Protein AF-A0A7S0S4C5-F1 (afdb_monomer_lite)

Radius of gyration: 23.83 Å; chains: 1; bounding box: 73×68×49 Å

Secondary structure (DSSP, 8-state):
----------S-PPPPHHHHHHHHHHHHHHHTTS-SEEEEEEHHHHHHHHTTT-HHHHHHHHHHHTT-SEEEEE--SS-HHHHHHHHHHHHHHHHH--HHHHHHHHHHHHHHHHHHHHTT--GGGTHHHHHHHHHHHHHHHTT---HHHHHHHHHSHHHHHHHHHHHHHHHHHHHHHTHHHHGGG-TTSSSSPP-----

InterPro domains:
  IPR003323 OTU domain [PS50802] (69-199)
  IPR019400 Peptidase C65, otubain [PF10275] (30-189)
  IPR038765 Papain-like cysteine peptidase superfamily [SSF54001] (36-188)
  IPR042467 Peptidase C65, otubain, subdomain 2 [G3DSA:1.20.1300.20] (75-198)

pLDDT: mean 89.28, std 14.76, range [35.75, 98.5]

Organism: NCBI:txid1034604

Foldseek 3Di:
DDDDPPPDDDPDDDDDPVVVVVVVVVVVVVLLVPFQKADKAFLVVVLVVCVPPNVVVNVVSVVVVVPDGTDMDGGPPVLRVVLVVLLVVLVCCLVVLPPVVLVVVLVVLVVCQVLLVVLVHDNVLQVVLSVLSNVSSVCSNVVVDDSVNSSVQCRDDPNVVSVSVNVVSSVVSVCVVPVVVCVVVDPPPPPDDPPPPDD

Structure (mmCIF, N/CA/C/O backbone):
data_AF-A0A7S0S4C5-F1
#
_entry.id   AF-A0A7S0S4C5-F1
#
loop_
_atom_site.group_PDB
_atom_site.id
_atom_site.type_symbol
_atom_site.label_atom_id
_atom_site.label_alt_id
_atom_site.label_comp_id
_atom_site.label_asym_id
_atom_site.label_entity_id
_atom_site.label_seq_id
_atom_site.pdbx_PDB_ins_code
_atom_site.Cartn_x
_atom_site.Cartn_y
_atom_site.Cartn_z
_atom_site.occupancy
_atom_site.B_iso_or_equiv
_atom_site.auth_seq_id
_atom_site.auth_comp_id
_atom_site.auth_asym_id
_atom_site.auth_atom_id
_atom_site.pdbx_PDB_model_num
ATOM 1 N N . LYS A 1 1 ? 56.013 -42.213 11.567 1.00 40.59 1 LYS A N 1
ATOM 2 C CA . LYS A 1 1 ? 55.383 -41.151 10.751 1.00 40.59 1 LYS A CA 1
ATOM 3 C C . LYS A 1 1 ? 53.915 -41.161 11.131 1.00 40.59 1 LYS A C 1
ATOM 5 O O . LYS A 1 1 ? 53.253 -42.127 10.792 1.00 40.59 1 LYS A O 1
ATOM 10 N N . MET A 1 2 ? 53.500 -40.219 11.978 1.00 35.75 2 MET A N 1
ATOM 11 C CA . MET A 1 2 ? 52.121 -40.122 12.458 1.00 35.75 2 MET A CA 1
ATOM 12 C C . MET A 1 2 ? 51.210 -39.676 11.319 1.00 35.75 2 MET A C 1
ATOM 14 O O . MET A 1 2 ? 51.590 -38.831 10.508 1.00 35.75 2 MET A O 1
ATOM 18 N N . GLU A 1 3 ? 50.057 -40.323 11.270 1.00 40.56 3 GLU A N 1
ATOM 19 C CA . GLU A 1 3 ? 48.968 -40.147 10.326 1.00 40.56 3 GLU A CA 1
ATOM 20 C C . GLU A 1 3 ? 48.371 -38.743 10.469 1.00 40.56 3 GLU A C 1
ATOM 22 O O . GLU A 1 3 ? 47.964 -38.335 11.553 1.00 40.56 3 GLU A O 1
ATOM 27 N N . GLY A 1 4 ? 48.339 -37.992 9.368 1.00 40.28 4 GLY A N 1
ATOM 28 C CA . GLY A 1 4 ? 47.522 -36.791 9.249 1.00 40.28 4 GLY A CA 1
ATOM 29 C C . GLY A 1 4 ? 46.153 -37.199 8.728 1.00 40.28 4 GLY A C 1
ATOM 30 O O . GLY A 1 4 ? 45.943 -37.235 7.518 1.00 40.28 4 GLY A O 1
ATOM 31 N N . SER A 1 5 ? 45.247 -37.550 9.637 1.00 40.34 5 SER A N 1
ATOM 32 C CA . SER A 1 5 ? 43.824 -37.705 9.351 1.00 40.34 5 SER A CA 1
ATOM 33 C C . SER A 1 5 ? 43.283 -36.376 8.828 1.00 40.34 5 SER A C 1
ATOM 35 O O . SER A 1 5 ? 43.126 -35.413 9.574 1.00 40.34 5 SER A O 1
ATOM 37 N N . THR A 1 6 ? 43.045 -36.307 7.520 1.00 44.62 6 THR A N 1
ATOM 38 C CA . THR A 1 6 ? 42.248 -35.239 6.918 1.00 44.62 6 THR A CA 1
ATOM 39 C C . THR A 1 6 ? 40.806 -35.495 7.341 1.00 44.62 6 THR A C 1
ATOM 41 O O . THR A 1 6 ? 40.138 -36.352 6.765 1.00 44.62 6 THR A O 1
ATOM 44 N N . GLU A 1 7 ? 40.358 -34.837 8.411 1.00 42.81 7 GLU A N 1
ATOM 45 C CA . GLU A 1 7 ? 38.946 -34.819 8.788 1.00 42.81 7 GLU A CA 1
ATOM 46 C C . GLU A 1 7 ? 38.150 -34.253 7.611 1.00 42.81 7 GLU A C 1
ATOM 48 O O . GLU A 1 7 ? 38.287 -33.089 7.231 1.00 42.81 7 GLU A O 1
ATOM 53 N N . ALA A 1 8 ? 37.349 -35.114 6.989 1.00 50.41 8 ALA A N 1
ATOM 54 C CA . ALA A 1 8 ? 36.332 -34.693 6.050 1.00 50.41 8 ALA A CA 1
ATOM 55 C C . ALA A 1 8 ? 35.314 -33.840 6.820 1.00 50.41 8 ALA A C 1
ATOM 57 O O . ALA A 1 8 ? 34.682 -34.328 7.756 1.00 50.41 8 ALA A O 1
ATOM 58 N N . GLN A 1 9 ? 35.166 -32.570 6.434 1.00 48.06 9 GLN A N 1
ATOM 59 C CA . GLN A 1 9 ? 34.067 -31.725 6.902 1.00 48.06 9 GLN A CA 1
ATOM 60 C C . GLN A 1 9 ? 32.741 -32.457 6.633 1.00 48.06 9 GLN A C 1
ATOM 62 O O . GLN A 1 9 ? 32.525 -32.884 5.492 1.00 48.06 9 GLN A O 1
ATOM 67 N N . PRO A 1 10 ? 31.861 -32.640 7.636 1.00 50.44 10 PRO A N 1
ATOM 68 C CA . PRO A 1 10 ? 30.587 -33.301 7.412 1.00 50.44 10 PRO A CA 1
ATOM 69 C C . PRO A 1 10 ? 29.750 -32.441 6.461 1.00 50.44 10 PRO A C 1
ATOM 71 O O . PRO A 1 10 ? 29.355 -31.319 6.774 1.00 50.44 10 PRO A O 1
ATOM 74 N N . ALA A 1 11 ? 29.523 -32.963 5.259 1.00 62.38 11 ALA A N 1
ATOM 75 C CA . ALA A 1 11 ? 28.617 -32.368 4.296 1.00 62.38 11 ALA A CA 1
ATOM 76 C C . ALA A 1 11 ? 27.174 -32.475 4.823 1.00 62.38 11 ALA A C 1
ATOM 78 O O . ALA A 1 11 ? 26.711 -33.573 5.130 1.00 62.38 11 ALA A O 1
ATOM 79 N N . ASN A 1 12 ? 26.474 -31.335 4.841 1.00 63.47 12 ASN A N 1
ATOM 80 C CA . ASN A 1 12 ? 25.032 -31.154 5.070 1.00 63.47 12 ASN A CA 1
ATOM 81 C C . ASN A 1 12 ? 24.505 -31.225 6.514 1.00 63.47 12 ASN A C 1
ATOM 83 O O . ASN A 1 12 ? 23.537 -31.935 6.786 1.00 63.47 12 ASN A O 1
ATOM 87 N N . GLU A 1 13 ? 25.031 -30.397 7.415 1.00 80.12 13 GLU A N 1
ATOM 88 C CA . GLU A 1 13 ? 24.268 -29.984 8.602 1.00 80.12 13 GLU A CA 1
ATOM 89 C C . GLU A 1 13 ? 23.461 -28.713 8.273 1.00 80.12 13 GLU A C 1
ATOM 91 O O . GLU A 1 13 ? 23.969 -27.794 7.625 1.00 80.12 13 GLU A O 1
ATOM 96 N N . ARG A 1 14 ? 22.170 -28.677 8.637 1.00 87.94 14 ARG A N 1
ATOM 97 C CA . ARG A 1 14 ? 21.312 -27.503 8.401 1.00 87.94 14 ARG A CA 1
ATOM 98 C C . ARG A 1 14 ? 21.904 -26.302 9.163 1.00 87.94 14 ARG A C 1
ATOM 100 O O . ARG A 1 14 ? 22.166 -26.454 10.354 1.00 87.94 14 ARG A O 1
ATOM 107 N N . PRO A 1 15 ? 22.065 -25.122 8.531 1.00 91.00 15 PRO A N 1
ATOM 108 C CA . PRO A 1 15 ? 22.535 -23.917 9.217 1.00 91.00 15 PRO A CA 1
ATOM 109 C C . PRO A 1 15 ? 21.686 -23.584 10.449 1.00 91.00 15 PRO A C 1
ATOM 111 O O . PRO A 1 15 ? 20.482 -23.865 10.462 1.00 91.00 15 PRO A O 1
ATOM 114 N N . SER A 1 16 ? 22.289 -22.969 11.469 1.00 94.00 16 SER A N 1
ATOM 115 C CA . SER A 1 16 ? 21.546 -22.580 12.671 1.00 94.00 16 SER A CA 1
ATOM 116 C C . SER A 1 16 ? 20.499 -21.504 12.355 1.00 94.00 16 SER A C 1
ATOM 118 O O . SER A 1 16 ? 20.637 -20.752 11.388 1.00 94.00 16 SER A O 1
ATOM 120 N N . ASP A 1 17 ? 19.462 -21.374 13.189 1.00 93.81 17 ASP A N 1
ATOM 121 C CA . ASP A 1 17 ? 18.457 -20.311 13.021 1.00 93.81 17 ASP A CA 1
ATOM 122 C C . ASP A 1 17 ? 19.092 -18.910 13.051 1.00 93.81 17 ASP A C 1
ATOM 124 O O . ASP A 1 17 ? 18.637 -18.009 12.346 1.00 93.81 17 ASP A O 1
ATOM 128 N N . TYR A 1 18 ? 20.179 -18.731 13.812 1.00 93.25 18 TYR A N 1
ATOM 129 C CA . TYR A 1 18 ? 20.948 -17.489 13.810 1.00 93.25 18 TYR A CA 1
ATOM 130 C C . TYR A 1 18 ? 21.577 -17.221 12.437 1.00 93.25 18 TYR A C 1
ATOM 132 O O . TYR A 1 18 ? 21.399 -16.130 11.897 1.00 93.25 18 TYR A O 1
ATOM 140 N N . ASP A 1 19 ? 22.240 -18.218 11.843 1.00 93.75 19 ASP A N 1
ATOM 141 C CA . ASP A 1 19 ? 22.869 -18.090 10.522 1.00 93.75 19 ASP A CA 1
ATOM 142 C C . ASP A 1 19 ? 21.825 -17.806 9.432 1.00 93.75 19 ASP A C 1
ATOM 144 O O . ASP A 1 19 ? 22.033 -16.956 8.566 1.00 93.75 19 ASP A O 1
ATOM 148 N N . ILE A 1 20 ? 20.659 -18.461 9.512 1.00 93.50 20 ILE A N 1
ATOM 149 C CA . ILE A 1 20 ? 19.533 -18.246 8.591 1.00 93.50 20 ILE A CA 1
ATOM 150 C C . ILE A 1 20 ? 19.006 -16.809 8.700 1.00 93.50 20 ILE A C 1
ATOM 152 O O . ILE A 1 20 ? 18.764 -16.159 7.679 1.00 93.50 20 ILE A O 1
ATOM 156 N N . VAL A 1 21 ? 18.833 -16.289 9.920 1.00 92.06 21 VAL A N 1
ATOM 157 C CA . VAL A 1 21 ? 18.371 -14.910 10.142 1.00 92.06 21 VAL A CA 1
ATOM 158 C C . VAL A 1 21 ? 19.403 -13.895 9.652 1.00 92.06 21 VAL A C 1
ATOM 160 O O . VAL A 1 21 ? 19.016 -12.926 8.997 1.00 92.06 21 VAL A O 1
ATOM 163 N N . GLN A 1 22 ? 20.695 -14.111 9.917 1.00 92.81 22 GLN A N 1
ATOM 164 C CA . GLN A 1 22 ? 21.761 -13.225 9.434 1.00 92.81 22 GLN A CA 1
ATOM 165 C C . GLN A 1 22 ? 21.780 -13.167 7.907 1.00 92.81 22 GLN A C 1
ATOM 167 O O . GLN A 1 22 ? 21.675 -12.084 7.333 1.00 92.81 22 GLN A O 1
ATOM 172 N N . TYR A 1 23 ? 21.781 -14.323 7.244 1.00 90.69 23 TYR A N 1
ATOM 173 C CA . TYR A 1 23 ? 21.742 -14.387 5.785 1.00 90.69 23 TYR A CA 1
ATOM 174 C C . TYR A 1 23 ? 20.475 -13.737 5.200 1.00 90.69 23 TYR A C 1
ATOM 176 O O . TYR A 1 23 ? 20.529 -12.988 4.222 1.00 90.69 23 TYR A O 1
ATOM 184 N N . GLY A 1 24 ? 19.317 -13.950 5.835 1.00 87.12 24 GLY A N 1
ATOM 185 C CA . GLY A 1 24 ? 18.072 -13.284 5.453 1.00 87.12 24 GLY A CA 1
ATOM 186 C C . GLY A 1 24 ? 18.153 -11.758 5.564 1.00 87.12 24 GLY A C 1
ATOM 187 O O . GLY A 1 24 ? 17.638 -11.045 4.698 1.00 87.12 24 GLY A O 1
ATOM 188 N N . ASN A 1 25 ? 18.824 -11.243 6.595 1.00 87.62 25 ASN A N 1
ATOM 189 C CA . ASN A 1 25 ? 19.056 -9.811 6.762 1.00 87.62 25 ASN A CA 1
ATOM 190 C C . ASN A 1 25 ? 20.020 -9.259 5.705 1.00 87.62 25 ASN A C 1
ATOM 192 O O . ASN A 1 25 ? 19.769 -8.172 5.190 1.00 87.62 25 ASN A O 1
ATOM 196 N N . GLU A 1 26 ? 21.058 -10.003 5.320 1.00 89.06 26 GLU A N 1
ATOM 197 C CA . GLU A 1 26 ? 21.984 -9.612 4.247 1.00 89.06 26 GLU A CA 1
ATOM 198 C C . GLU A 1 26 ? 21.274 -9.476 2.892 1.00 89.06 26 GLU A C 1
ATOM 200 O O . GLU A 1 26 ? 21.452 -8.472 2.200 1.00 89.06 26 GLU A O 1
ATOM 205 N N . ILE A 1 27 ? 20.406 -10.430 2.530 1.00 85.00 27 ILE A N 1
ATOM 206 C CA . ILE A 1 27 ? 19.594 -10.347 1.301 1.00 85.00 27 ILE A CA 1
ATOM 207 C C . ILE A 1 27 ? 18.674 -9.123 1.344 1.00 85.00 27 ILE A C 1
ATOM 209 O O . ILE A 1 27 ? 18.577 -8.371 0.373 1.00 85.00 27 ILE A O 1
ATOM 213 N N . ARG A 1 28 ? 17.999 -8.892 2.477 1.00 81.31 28 ARG A N 1
ATOM 214 C CA . ARG A 1 28 ? 17.114 -7.728 2.646 1.00 81.31 28 ARG A CA 1
ATOM 215 C C . ARG A 1 28 ? 17.892 -6.416 2.594 1.00 81.31 28 ARG A C 1
ATOM 217 O O . ARG A 1 28 ? 17.402 -5.456 2.006 1.00 81.31 28 ARG A O 1
ATOM 224 N N . ALA A 1 29 ? 19.116 -6.384 3.118 1.00 81.00 29 ALA A N 1
ATOM 225 C CA . ALA A 1 29 ? 19.973 -5.206 3.078 1.00 81.00 29 ALA A CA 1
ATOM 226 C C . ALA A 1 29 ? 20.300 -4.765 1.644 1.00 81.00 29 ALA A C 1
ATOM 228 O O . ALA A 1 29 ? 20.380 -3.565 1.385 1.00 81.00 29 ALA A O 1
ATOM 229 N N . GLN A 1 30 ? 20.384 -5.696 0.686 1.00 77.38 30 GLN A N 1
ATOM 230 C CA . GLN A 1 30 ? 20.541 -5.358 -0.737 1.00 77.38 30 GLN A CA 1
ATOM 231 C C . GLN A 1 30 ? 19.341 -4.562 -1.284 1.00 77.38 30 GLN A C 1
ATOM 233 O O . GLN A 1 30 ? 19.503 -3.743 -2.187 1.00 77.38 30 GLN A O 1
ATOM 238 N N . GLN A 1 31 ? 18.145 -4.758 -0.714 1.00 76.06 31 GLN A N 1
ATOM 239 C CA . GLN A 1 31 ? 16.913 -4.051 -1.084 1.00 76.06 31 GLN A CA 1
ATOM 240 C C . GLN A 1 31 ? 16.731 -2.718 -0.338 1.00 76.06 31 GLN A C 1
ATOM 242 O O . GLN A 1 31 ? 15.892 -1.912 -0.743 1.00 76.06 31 GLN A O 1
ATOM 247 N N . ASN A 1 32 ? 17.512 -2.440 0.715 1.00 79.50 32 ASN A N 1
ATOM 248 C CA . ASN A 1 32 ? 17.372 -1.213 1.515 1.00 79.50 32 ASN A CA 1
ATOM 249 C C . ASN A 1 32 ? 17.643 0.064 0.705 1.00 79.50 32 ASN A C 1
ATOM 251 O O . ASN A 1 32 ? 17.095 1.116 1.026 1.00 79.50 32 ASN A O 1
ATOM 255 N N . ASN A 1 33 ? 18.430 -0.040 -0.369 1.00 82.31 33 ASN A N 1
ATOM 256 C CA . ASN A 1 33 ? 18.721 1.075 -1.272 1.00 82.31 33 ASN A CA 1
ATOM 257 C C . ASN A 1 33 ? 17.535 1.447 -2.180 1.00 82.31 33 ASN A C 1
ATOM 259 O O . ASN A 1 33 ? 17.547 2.506 -2.802 1.00 82.31 33 ASN A O 1
ATOM 263 N N . ILE A 1 34 ? 16.512 0.592 -2.273 1.00 88.75 34 ILE A N 1
ATOM 264 C CA . ILE A 1 34 ? 15.305 0.844 -3.065 1.00 88.75 34 ILE A CA 1
ATOM 265 C C . ILE A 1 34 ? 14.267 1.466 -2.135 1.00 88.75 34 ILE A C 1
ATOM 267 O O . ILE A 1 34 ? 13.977 0.864 -1.106 1.00 88.75 34 ILE A O 1
ATOM 271 N N . PRO A 1 35 ? 13.669 2.628 -2.432 1.00 93.88 35 PRO A N 1
ATOM 272 C CA . PRO A 1 35 ? 12.639 3.202 -1.570 1.00 93.88 35 PRO A CA 1
ATOM 273 C C . PRO A 1 35 ? 11.423 2.272 -1.456 1.00 93.88 35 PRO A C 1
ATOM 275 O O . PRO A 1 35 ? 11.108 1.519 -2.377 1.00 93.88 35 PRO A O 1
ATOM 278 N N . TYR A 1 36 ? 10.710 2.343 -0.332 1.00 95.38 36 TYR A N 1
ATOM 279 C CA . TYR A 1 36 ? 9.486 1.566 -0.122 1.00 95.38 36 TYR A CA 1
ATOM 280 C C . TYR A 1 36 ? 8.435 1.803 -1.213 1.00 95.38 36 TYR A C 1
ATOM 282 O O . TYR A 1 36 ? 7.884 0.840 -1.754 1.00 95.38 36 TYR A O 1
ATOM 290 N N . VAL A 1 37 ? 8.227 3.072 -1.572 1.00 96.75 37 VAL A N 1
ATOM 291 C CA . VAL A 1 37 ? 7.442 3.517 -2.727 1.00 96.75 37 VAL A CA 1
ATOM 292 C C . VAL A 1 37 ? 8.323 4.398 -3.613 1.00 96.75 37 VAL A C 1
ATOM 294 O O . VAL A 1 37 ? 8.905 5.388 -3.160 1.00 96.75 37 VAL A O 1
ATOM 297 N N . GLY A 1 38 ? 8.446 4.020 -4.882 1.00 94.81 38 GLY A N 1
ATOM 298 C CA . GLY A 1 38 ? 9.218 4.724 -5.899 1.00 94.81 38 GLY A CA 1
ATOM 299 C C . GLY A 1 38 ? 8.563 6.024 -6.361 1.00 94.81 38 GLY A C 1
ATOM 300 O O . GLY A 1 38 ? 7.398 6.312 -6.070 1.00 94.81 38 GLY A O 1
ATOM 301 N N . ALA A 1 39 ? 9.334 6.830 -7.086 1.00 94.19 39 ALA A N 1
ATOM 302 C CA . ALA A 1 39 ? 8.790 7.978 -7.799 1.00 94.19 39 ALA A CA 1
ATOM 303 C C . ALA A 1 39 ? 7.849 7.515 -8.925 1.00 94.19 39 ALA A C 1
ATOM 305 O O . ALA A 1 39 ? 7.848 6.343 -9.313 1.00 94.19 39 ALA A O 1
ATOM 306 N N . MET A 1 40 ? 7.031 8.435 -9.434 1.00 94.94 40 MET A N 1
ATOM 307 C CA . MET A 1 40 ? 6.247 8.181 -10.637 1.00 94.94 40 MET A CA 1
ATOM 308 C C . MET A 1 40 ? 7.195 8.128 -11.837 1.00 94.94 40 MET A C 1
ATOM 310 O O . MET A 1 40 ? 7.943 9.071 -12.090 1.00 94.94 40 MET A O 1
ATOM 314 N N . GLU A 1 41 ? 7.164 7.016 -12.560 1.00 95.31 41 GLU A N 1
ATOM 315 C CA . GLU A 1 41 ? 7.992 6.751 -13.731 1.00 95.31 41 GLU A CA 1
ATOM 316 C C . GLU A 1 41 ? 7.101 6.518 -14.953 1.00 95.31 41 GLU A C 1
ATOM 318 O O . GLU A 1 41 ? 5.981 6.020 -14.834 1.00 95.31 41 GLU A O 1
ATOM 323 N N . THR A 1 42 ? 7.602 6.833 -16.144 1.00 95.81 42 THR A N 1
ATOM 324 C CA . THR A 1 42 ? 6.939 6.445 -17.395 1.00 95.81 42 THR A CA 1
ATOM 325 C C . THR A 1 42 ? 7.232 4.979 -17.718 1.00 95.81 42 THR A C 1
ATOM 327 O O . THR A 1 42 ? 8.237 4.423 -17.276 1.00 95.81 42 THR A O 1
ATOM 330 N N . LEU A 1 43 ? 6.397 4.343 -18.545 1.00 94.50 43 LEU A N 1
ATOM 331 C CA . LEU A 1 43 ? 6.612 2.947 -18.962 1.00 94.50 43 LEU A CA 1
ATOM 332 C C . LEU A 1 43 ? 7.891 2.745 -19.793 1.00 94.50 43 LEU A C 1
ATOM 334 O O . LEU A 1 43 ? 8.388 1.625 -19.896 1.00 94.50 43 LEU A O 1
ATOM 338 N N . GLU A 1 44 ? 8.481 3.827 -20.297 1.00 93.81 44 GLU A N 1
ATOM 339 C CA . GLU A 1 44 ? 9.794 3.819 -20.939 1.00 93.81 44 GLU A CA 1
ATOM 340 C C . GLU A 1 44 ? 10.907 3.340 -19.990 1.00 93.81 44 GLU A C 1
ATOM 342 O O . GLU A 1 44 ? 11.840 2.668 -20.426 1.00 93.81 44 GLU A O 1
ATOM 347 N N . SER A 1 45 ? 10.818 3.633 -18.682 1.00 93.06 45 SER A N 1
ATOM 348 C CA . SER A 1 45 ? 11.794 3.110 -17.712 1.00 93.06 45 SER A CA 1
ATOM 349 C C . SER A 1 45 ? 11.730 1.585 -17.639 1.00 93.06 45 SER A C 1
ATOM 351 O O . SER A 1 45 ? 12.765 0.924 -17.611 1.00 93.06 45 SER A O 1
ATOM 353 N N . LEU A 1 46 ? 10.515 1.028 -17.673 1.00 93.12 46 LEU A N 1
ATOM 354 C CA . LEU A 1 46 ? 10.276 -0.409 -17.674 1.00 93.12 46 LEU A CA 1
ATOM 355 C C . LEU A 1 46 ? 10.718 -1.040 -18.995 1.00 93.12 46 LEU A C 1
ATOM 357 O O . LEU A 1 46 ? 11.326 -2.103 -18.981 1.00 93.12 46 LEU A O 1
ATOM 361 N N . ARG A 1 47 ? 10.460 -0.386 -20.133 1.00 93.12 47 ARG A N 1
ATOM 362 C CA . ARG A 1 47 ? 10.894 -0.853 -21.457 1.00 93.12 47 ARG A CA 1
ATOM 363 C C . ARG A 1 47 ? 12.398 -1.105 -21.507 1.00 93.12 47 ARG A C 1
ATOM 365 O O . ARG A 1 47 ? 12.803 -2.199 -21.904 1.00 93.12 47 ARG A O 1
ATOM 372 N N . LYS A 1 48 ? 13.195 -0.140 -21.039 1.00 94.25 48 LYS A N 1
ATOM 373 C CA . LYS A 1 48 ? 14.667 -0.192 -21.041 1.00 94.25 48 LYS A CA 1
ATOM 37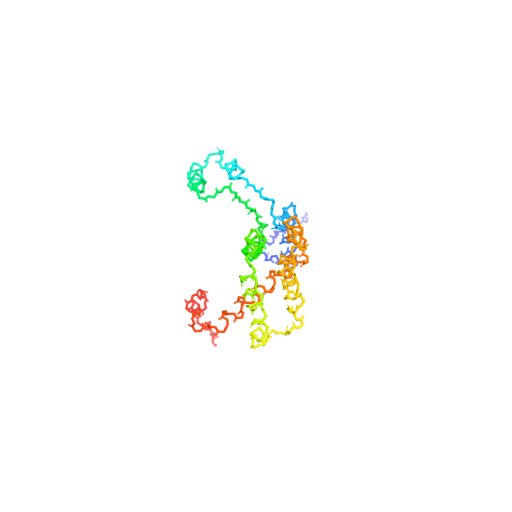4 C C . LYS A 1 48 ? 15.249 -1.415 -20.337 1.00 94.25 48 LYS A C 1
ATOM 376 O O . LYS A 1 48 ? 16.316 -1.885 -20.716 1.00 94.25 48 LYS A O 1
ATOM 381 N N . GLU A 1 49 ? 14.543 -1.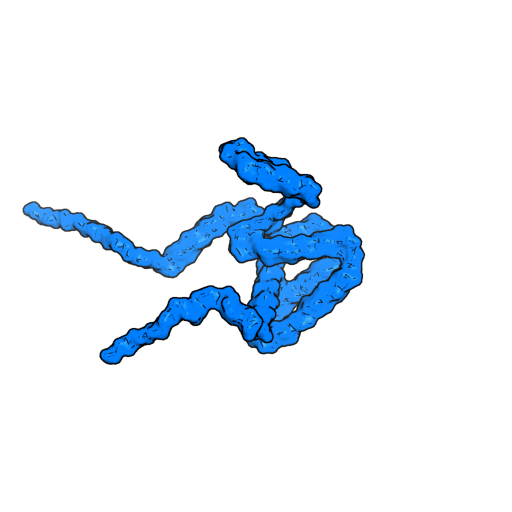981 -19.361 1.00 92.00 49 GLU A N 1
ATOM 382 C CA . GLU A 1 49 ? 14.980 -3.198 -18.662 1.00 92.00 49 GLU A CA 1
ATOM 383 C C . GLU A 1 49 ? 14.919 -4.458 -19.533 1.00 92.00 49 GLU A C 1
ATOM 385 O O . GLU A 1 49 ? 15.636 -5.423 -19.274 1.00 92.00 49 GLU A O 1
ATOM 390 N N . TYR A 1 50 ? 14.081 -4.456 -20.573 1.00 93.25 50 TYR A N 1
ATOM 391 C CA . TYR A 1 50 ? 13.809 -5.619 -21.423 1.00 93.25 50 TYR A CA 1
ATOM 392 C C . TYR A 1 50 ? 14.309 -5.454 -22.866 1.00 93.25 50 TYR A C 1
ATOM 394 O O . TYR A 1 50 ? 14.162 -6.378 -23.671 1.00 93.25 50 TYR A O 1
ATOM 402 N N . GLU A 1 51 ? 14.934 -4.318 -23.195 1.00 89.69 51 GLU A N 1
ATOM 403 C CA . GLU A 1 51 ? 15.501 -4.033 -24.523 1.00 89.69 51 GLU A CA 1
ATOM 404 C C . GLU A 1 51 ? 16.603 -5.025 -24.923 1.00 89.69 51 GLU A C 1
ATOM 406 O O . GLU A 1 51 ? 16.743 -5.356 -26.099 1.00 89.69 51 GLU A O 1
ATOM 411 N N . ALA A 1 52 ? 17.342 -5.571 -23.953 1.00 86.50 52 ALA A N 1
ATOM 412 C CA . ALA A 1 52 ? 18.453 -6.498 -24.175 1.00 86.50 52 ALA A CA 1
ATOM 413 C C . ALA A 1 52 ? 18.021 -7.958 -24.452 1.00 86.50 52 ALA A C 1
ATOM 415 O O . ALA A 1 52 ? 18.699 -8.898 -24.037 1.00 86.50 52 ALA A O 1
ATOM 416 N N . GLY A 1 53 ? 16.910 -8.164 -25.170 1.00 79.88 53 GLY A N 1
ATOM 417 C CA . GLY A 1 53 ? 16.566 -9.469 -25.751 1.00 79.88 53 GLY A CA 1
ATOM 418 C C . GLY A 1 53 ? 15.344 -10.173 -25.164 1.00 79.88 53 GLY A C 1
ATOM 419 O O . GLY A 1 53 ? 15.288 -11.402 -25.187 1.00 79.88 53 GLY A O 1
ATOM 420 N N . ASN A 1 54 ? 14.351 -9.435 -24.655 1.00 89.44 54 ASN A N 1
ATOM 421 C CA . ASN A 1 54 ? 13.104 -10.035 -24.183 1.00 89.44 54 ASN A CA 1
ATOM 422 C C . ASN A 1 54 ? 11.861 -9.505 -24.921 1.00 89.44 54 ASN A C 1
ATOM 424 O O . ASN A 1 54 ? 10.998 -8.828 -24.355 1.00 89.44 54 ASN A O 1
ATOM 428 N N . ASP A 1 55 ? 11.738 -9.878 -26.198 1.00 92.00 55 ASP A N 1
ATOM 429 C CA . ASP A 1 55 ? 10.661 -9.432 -27.097 1.00 92.00 55 ASP A CA 1
ATOM 430 C C . ASP A 1 55 ? 9.251 -9.720 -26.564 1.00 92.00 55 ASP A C 1
ATOM 432 O O . ASP A 1 55 ? 8.296 -8.999 -26.864 1.00 92.00 55 ASP A O 1
ATOM 436 N N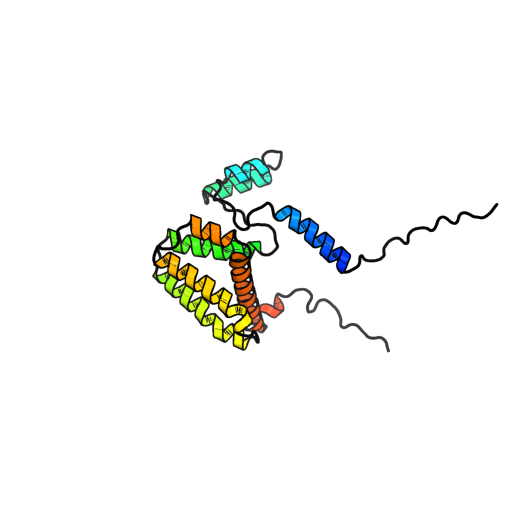 . VAL A 1 56 ? 9.088 -10.791 -25.780 1.00 94.81 56 VAL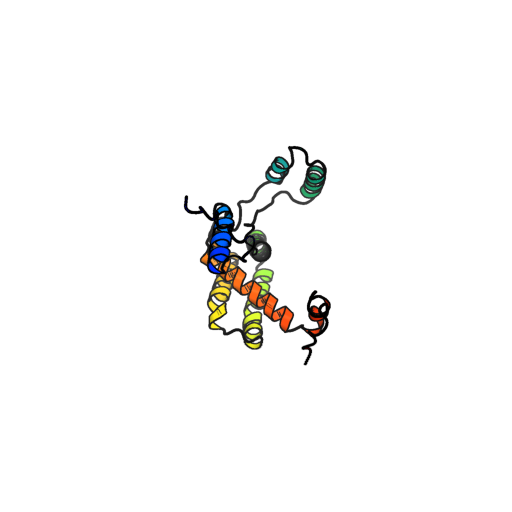 A N 1
ATOM 437 C CA . VAL A 1 56 ? 7.798 -11.137 -25.167 1.00 94.81 56 VAL A CA 1
ATOM 438 C C . VAL A 1 56 ? 7.376 -10.059 -24.171 1.00 94.81 56 VAL A C 1
ATOM 440 O O . VAL A 1 56 ? 6.207 -9.668 -24.164 1.00 94.81 56 VAL A O 1
ATOM 443 N N . PHE A 1 57 ? 8.303 -9.567 -23.349 1.00 94.00 57 PHE A N 1
ATOM 444 C CA . PHE A 1 57 ? 8.021 -8.511 -22.381 1.00 94.00 57 PHE A CA 1
ATOM 445 C C . PHE A 1 57 ? 7.832 -7.163 -23.071 1.00 94.00 57 PHE A C 1
ATOM 447 O O . PHE A 1 57 ? 6.867 -6.477 -22.755 1.00 94.00 57 PHE A O 1
ATOM 454 N N . LEU A 1 58 ? 8.630 -6.840 -24.093 1.00 94.69 58 LEU A N 1
ATOM 455 C CA . LEU A 1 58 ? 8.439 -5.617 -24.884 1.00 94.69 58 LEU A CA 1
ATOM 456 C C . LEU A 1 58 ? 7.039 -5.548 -25.516 1.00 94.69 58 LEU A C 1
ATOM 458 O O . LEU A 1 58 ? 6.371 -4.520 -25.436 1.00 94.69 58 LEU A O 1
ATOM 462 N N . ARG A 1 59 ? 6.528 -6.662 -26.062 1.00 95.19 59 ARG A N 1
ATOM 463 C CA . ARG A 1 59 ? 5.143 -6.725 -26.569 1.00 95.19 59 ARG A CA 1
ATOM 464 C C . ARG A 1 59 ? 4.092 -6.535 -25.475 1.00 95.19 59 ARG A C 1
ATOM 466 O O . ARG A 1 59 ? 3.046 -5.953 -25.748 1.00 95.19 59 ARG A O 1
ATOM 473 N N . LYS A 1 60 ? 4.330 -7.040 -24.260 1.00 95.69 60 LYS A N 1
ATOM 474 C CA . LYS A 1 60 ? 3.424 -6.826 -23.119 1.00 95.69 60 LYS A CA 1
ATOM 475 C C . LYS A 1 60 ? 3.449 -5.370 -22.650 1.00 95.69 60 LYS A C 1
ATOM 477 O O . LYS A 1 60 ? 2.389 -4.839 -22.351 1.00 95.69 60 LYS A O 1
ATOM 482 N N . ILE A 1 61 ? 4.619 -4.733 -22.638 1.00 94.94 61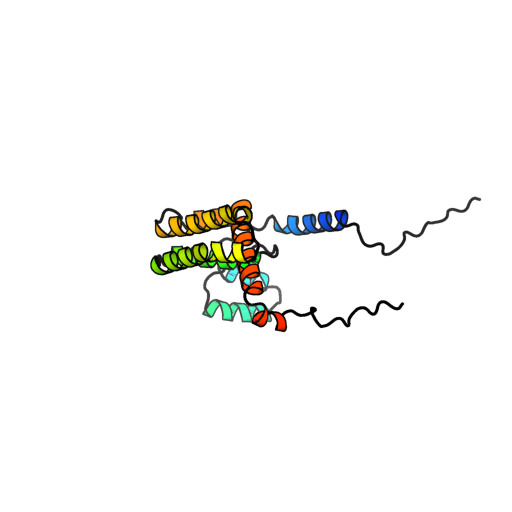 ILE A N 1
ATOM 483 C CA . ILE A 1 61 ? 4.781 -3.319 -22.275 1.00 94.94 61 ILE A CA 1
ATOM 484 C C . ILE A 1 61 ? 4.061 -2.426 -23.288 1.00 94.94 61 ILE A C 1
ATOM 486 O O . ILE A 1 61 ? 3.294 -1.569 -22.870 1.00 94.94 61 ILE A O 1
ATOM 490 N N . ASN A 1 62 ? 4.181 -2.701 -24.595 1.00 94.25 62 ASN A N 1
ATOM 491 C CA . ASN A 1 62 ? 3.420 -1.978 -25.626 1.00 94.25 62 ASN A CA 1
ATOM 492 C C . ASN A 1 62 ? 1.908 -2.008 -25.356 1.00 94.25 62 ASN A C 1
ATOM 494 O O . ASN A 1 62 ? 1.247 -0.983 -25.435 1.00 94.25 62 ASN A O 1
ATOM 498 N N . LYS A 1 63 ? 1.363 -3.178 -24.998 1.00 95.81 63 LYS A N 1
ATOM 499 C CA . LYS A 1 63 ? -0.060 -3.298 -24.644 1.00 95.81 63 LYS A CA 1
ATOM 500 C C . LYS A 1 63 ? -0.416 -2.550 -23.360 1.00 95.81 63 LYS A C 1
ATOM 502 O O . LYS A 1 63 ? -1.547 -2.111 -23.203 1.00 95.81 63 LYS A O 1
ATOM 507 N N . LEU A 1 64 ? 0.517 -2.447 -22.417 1.00 95.94 64 LEU A N 1
ATOM 508 C CA . LEU A 1 64 ? 0.297 -1.732 -21.163 1.00 95.94 64 LEU A CA 1
ATOM 509 C C . LEU A 1 64 ? 0.224 -0.214 -21.396 1.00 95.94 64 LEU A C 1
ATOM 511 O O . LEU A 1 64 ? -0.617 0.451 -20.797 1.00 95.94 64 LEU A O 1
ATOM 515 N N . GLU A 1 65 ? 1.039 0.312 -22.312 1.00 94.75 65 GLU A N 1
ATOM 516 C CA . GLU A 1 65 ? 1.052 1.730 -22.710 1.00 94.75 65 GLU A CA 1
ATOM 517 C C . GLU A 1 65 ? -0.253 2.196 -23.370 1.00 94.75 65 GLU A C 1
ATOM 519 O O . GLU A 1 65 ? -0.568 3.382 -23.331 1.00 94.75 65 GLU A O 1
ATOM 524 N N . GLU A 1 66 ? -1.055 1.279 -23.921 1.00 95.56 66 GLU A N 1
ATOM 525 C CA . GLU A 1 66 ? -2.390 1.596 -24.452 1.00 95.56 66 GLU A CA 1
ATOM 526 C C . GLU A 1 66 ? -3.372 2.041 -23.350 1.00 95.56 66 GLU A C 1
ATOM 528 O O . GLU A 1 66 ? -4.367 2.709 -23.637 1.00 95.56 66 GLU A O 1
ATOM 533 N N . HIS A 1 67 ? -3.104 1.683 -22.088 1.00 95.75 67 HIS A N 1
ATOM 534 C CA . HIS A 1 67 ? -4.011 1.907 -20.958 1.00 95.75 67 HIS A CA 1
ATOM 535 C C . HIS A 1 67 ? -3.399 2.717 -19.811 1.00 95.75 67 HIS A C 1
ATOM 537 O O . HIS A 1 67 ? -4.139 3.343 -19.050 1.00 95.75 67 HIS A O 1
ATOM 543 N N . TYR A 1 68 ? -2.074 2.709 -19.666 1.00 95.56 68 TYR A N 1
ATOM 544 C CA . TYR A 1 68 ? -1.377 3.318 -18.538 1.00 95.56 68 TYR A CA 1
ATOM 545 C C . TYR A 1 68 ? -0.231 4.205 -19.018 1.00 95.56 68 TYR A C 1
ATOM 547 O O . TYR A 1 68 ? 0.614 3.778 -19.798 1.00 95.56 68 TYR A O 1
ATOM 555 N N . CYS A 1 69 ? -0.173 5.432 -18.497 1.00 92.69 69 CYS A N 1
ATOM 556 C CA . CYS A 1 69 ? 0.883 6.390 -18.836 1.00 92.69 69 CYS A CA 1
ATOM 557 C C . CYS A 1 69 ? 2.104 6.278 -17.914 1.00 92.69 69 CYS A C 1
ATOM 559 O O . CYS A 1 69 ? 3.226 6.564 -18.327 1.00 92.69 69 CYS A O 1
ATOM 561 N N . ASN A 1 70 ? 1.875 5.887 -16.658 1.00 95.25 70 ASN A N 1
ATOM 562 C CA . ASN A 1 70 ? 2.880 5.897 -15.605 1.00 95.25 70 ASN A CA 1
ATOM 563 C C . ASN A 1 70 ? 2.793 4.635 -14.743 1.00 95.25 70 ASN A C 1
ATOM 565 O O . ASN A 1 70 ? 1.755 3.975 -14.681 1.00 95.25 70 ASN A O 1
ATOM 569 N N . LEU A 1 71 ? 3.879 4.351 -14.033 1.00 95.50 71 LEU A N 1
ATOM 570 C CA . LEU A 1 71 ? 3.980 3.316 -13.015 1.00 95.50 71 LEU A CA 1
ATOM 571 C C . LEU A 1 71 ? 4.699 3.860 -11.777 1.00 95.50 71 LEU A C 1
ATOM 573 O O . LEU A 1 71 ? 5.468 4.817 -11.847 1.00 95.50 71 LEU A O 1
ATOM 577 N N . ARG A 1 72 ? 4.473 3.212 -10.637 1.00 95.38 72 ARG A N 1
ATOM 578 C CA . ARG A 1 72 ? 5.268 3.391 -9.420 1.00 95.38 72 ARG A CA 1
ATOM 579 C C . ARG A 1 72 ? 5.748 2.033 -8.953 1.00 95.38 72 ARG A C 1
ATOM 581 O O . ARG A 1 72 ? 4.976 1.077 -8.905 1.00 95.38 72 ARG A O 1
ATOM 588 N N . ARG A 1 73 ? 7.024 1.953 -8.595 1.00 94.50 73 ARG A N 1
ATOM 589 C CA . ARG A 1 73 ? 7.617 0.730 -8.048 1.00 94.50 73 ARG A CA 1
ATOM 590 C C . ARG A 1 73 ? 7.374 0.653 -6.549 1.00 94.50 73 ARG A C 1
ATOM 592 O O . ARG A 1 73 ? 7.359 1.670 -5.864 1.00 94.50 73 ARG A O 1
ATOM 599 N N . THR A 1 74 ? 7.262 -0.559 -6.029 1.00 94.94 74 THR A N 1
ATOM 600 C CA . THR A 1 74 ? 7.295 -0.824 -4.587 1.00 94.94 74 THR A CA 1
ATOM 601 C C . THR A 1 74 ? 8.428 -1.781 -4.276 1.00 94.94 74 THR A C 1
ATOM 603 O O . THR A 1 74 ? 8.655 -2.717 -5.046 1.00 94.94 74 THR A O 1
ATOM 606 N N . ARG A 1 75 ? 9.116 -1.580 -3.148 1.00 93.81 75 ARG A N 1
ATOM 607 C CA . ARG A 1 75 ? 10.197 -2.470 -2.698 1.00 93.81 75 ARG A CA 1
ATOM 608 C C . ARG A 1 75 ? 9.716 -3.928 -2.626 1.00 93.81 75 ARG A C 1
ATOM 610 O O . ARG A 1 75 ? 8.640 -4.206 -2.102 1.00 93.81 75 ARG A O 1
ATOM 617 N N . GLY A 1 76 ? 10.530 -4.858 -3.125 1.00 91.00 76 GLY A N 1
ATOM 618 C CA . GLY A 1 76 ? 10.266 -6.301 -3.095 1.00 91.00 76 GLY A CA 1
ATOM 619 C C . GLY A 1 76 ? 10.591 -6.948 -1.745 1.00 91.00 76 GLY A C 1
ATOM 620 O O . GLY A 1 76 ? 11.441 -7.826 -1.678 1.00 91.00 76 GLY A O 1
ATOM 621 N N . ASP A 1 77 ? 9.941 -6.513 -0.666 1.00 90.12 77 ASP A N 1
ATOM 622 C CA . ASP A 1 77 ? 10.204 -6.935 0.724 1.00 90.12 77 ASP A CA 1
ATOM 623 C C . ASP A 1 77 ? 9.169 -7.935 1.289 1.00 90.12 77 ASP A C 1
ATOM 625 O O . ASP A 1 77 ? 9.139 -8.208 2.488 1.00 90.12 77 ASP A O 1
ATOM 629 N N . GLY A 1 78 ? 8.275 -8.455 0.441 1.00 90.88 78 GLY A N 1
ATOM 630 C CA . GLY A 1 78 ? 7.137 -9.290 0.853 1.00 90.88 78 GLY A CA 1
ATOM 631 C C . GLY A 1 78 ? 5.929 -8.504 1.390 1.00 90.88 78 GLY A C 1
ATOM 632 O O . GLY A 1 78 ? 4.898 -9.100 1.708 1.00 90.88 78 GLY A O 1
ATOM 633 N N . ASN A 1 79 ? 6.015 -7.172 1.460 1.00 95.56 79 ASN A N 1
ATOM 634 C CA . ASN A 1 79 ? 4.911 -6.271 1.807 1.00 95.56 79 ASN A CA 1
ATOM 635 C C . ASN A 1 79 ? 4.377 -5.487 0.598 1.00 95.56 79 ASN A C 1
ATOM 637 O O . ASN A 1 79 ? 3.402 -4.746 0.735 1.00 95.56 79 ASN A O 1
ATOM 641 N N . CYS A 1 80 ? 4.992 -5.663 -0.577 1.00 95.12 80 CYS A N 1
ATOM 642 C CA . CYS A 1 80 ? 4.731 -4.895 -1.795 1.00 95.12 80 CYS A CA 1
ATOM 643 C C . CYS A 1 80 ? 3.243 -4.770 -2.152 1.00 95.12 80 CYS A C 1
ATOM 645 O O . CYS A 1 80 ? 2.805 -3.669 -2.458 1.00 95.12 80 CYS A O 1
ATOM 647 N N . PHE A 1 81 ? 2.450 -5.845 -2.044 1.00 97.94 81 PHE A N 1
ATOM 648 C CA . PHE A 1 81 ? 1.010 -5.797 -2.328 1.00 97.94 81 PHE A CA 1
ATOM 649 C C . PHE A 1 81 ? 0.267 -4.810 -1.419 1.00 97.94 81 PHE A C 1
ATOM 651 O O . PHE A 1 81 ? -0.402 -3.905 -1.908 1.00 97.94 81 PHE A O 1
ATOM 658 N N . TYR A 1 82 ? 0.414 -4.959 -0.100 1.00 98.31 82 TYR A N 1
ATOM 659 C CA . TYR A 1 82 ? -0.250 -4.103 0.886 1.00 98.31 82 TYR A CA 1
ATOM 660 C C . TYR A 1 82 ? 0.177 -2.648 0.728 1.00 98.31 82 TYR A C 1
ATOM 662 O O . TYR A 1 82 ? -0.658 -1.748 0.763 1.00 98.31 82 TYR A O 1
ATOM 670 N N . ARG A 1 83 ? 1.478 -2.438 0.504 1.00 97.69 83 ARG A N 1
ATOM 671 C CA . ARG A 1 83 ? 2.068 -1.113 0.344 1.00 97.69 83 ARG A CA 1
ATOM 672 C C . ARG A 1 83 ? 1.594 -0.426 -0.937 1.00 97.69 83 ARG A C 1
ATOM 674 O O . ARG A 1 83 ? 1.185 0.729 -0.882 1.00 97.69 83 ARG A O 1
ATOM 681 N N . ALA A 1 84 ? 1.593 -1.145 -2.062 1.00 98.00 84 ALA A N 1
ATOM 682 C CA . ALA A 1 84 ? 1.084 -0.651 -3.339 1.00 98.00 84 ALA A CA 1
ATOM 683 C C . ALA A 1 84 ? -0.407 -0.319 -3.249 1.00 98.00 84 ALA A C 1
ATOM 685 O O . ALA A 1 84 ? -0.817 0.754 -3.681 1.00 98.00 84 ALA A O 1
ATOM 686 N N . PHE A 1 85 ? -1.201 -1.216 -2.655 1.00 98.44 85 PHE A N 1
ATOM 687 C CA . PHE A 1 85 ? -2.642 -1.043 -2.505 1.00 98.44 85 PHE A CA 1
ATOM 688 C C . PHE A 1 85 ? -2.980 0.244 -1.754 1.00 98.44 85 PHE A C 1
ATOM 690 O O . PHE A 1 85 ? -3.711 1.084 -2.275 1.00 98.44 85 PHE A O 1
ATOM 697 N N . ILE A 1 86 ? -2.439 0.416 -0.546 1.00 98.19 86 ILE A N 1
ATOM 698 C CA . ILE A 1 86 ? -2.833 1.549 0.289 1.00 98.19 86 ILE A CA 1
ATOM 699 C C . ILE A 1 86 ? -2.280 2.869 -0.236 1.00 98.19 86 ILE A C 1
ATOM 701 O O . ILE A 1 86 ? -3.002 3.862 -0.233 1.00 98.19 86 ILE A O 1
ATOM 705 N N . PHE A 1 87 ? -1.050 2.880 -0.760 1.00 98.12 87 PHE A N 1
ATOM 706 C CA . PHE A 1 87 ? -0.491 4.084 -1.363 1.00 98.12 87 PHE A CA 1
ATOM 707 C C . PHE A 1 87 ? -1.327 4.526 -2.567 1.00 98.12 87 PHE A C 1
ATOM 709 O O . PHE A 1 87 ? -1.736 5.681 -2.626 1.00 98.12 87 PHE A O 1
ATOM 716 N N . ALA A 1 88 ? -1.642 3.608 -3.489 1.00 97.81 88 ALA A N 1
ATOM 717 C CA . ALA A 1 88 ? -2.456 3.921 -4.662 1.00 97.81 88 ALA A CA 1
ATOM 718 C C . ALA A 1 88 ? -3.868 4.387 -4.276 1.00 97.81 88 ALA A C 1
ATOM 720 O O . ALA A 1 88 ? -4.417 5.288 -4.907 1.00 97.81 88 ALA A O 1
ATOM 721 N N . TYR A 1 89 ? -4.451 3.808 -3.222 1.00 98.19 89 TYR A N 1
ATOM 722 C CA . TYR A 1 89 ? -5.764 4.215 -2.730 1.00 98.19 89 TYR A CA 1
ATOM 723 C C . TYR A 1 89 ? -5.740 5.636 -2.140 1.00 98.19 89 TYR A C 1
ATOM 725 O O . TYR A 1 89 ? -6.588 6.457 -2.477 1.00 98.19 89 TYR A O 1
ATOM 733 N N . LEU A 1 90 ? -4.742 5.964 -1.312 1.00 98.06 90 LEU A N 1
ATOM 734 C CA . LEU A 1 90 ? -4.576 7.310 -0.750 1.00 98.06 90 LEU A CA 1
ATOM 735 C C . LEU A 1 90 ? -4.217 8.348 -1.827 1.00 98.06 90 LEU A C 1
ATOM 737 O O . LEU A 1 90 ? -4.761 9.450 -1.818 1.00 98.06 90 LEU A O 1
ATOM 741 N N . GLU A 1 91 ? -3.359 7.995 -2.789 1.00 97.25 91 GLU A N 1
ATOM 742 C CA . GLU A 1 91 ? -3.056 8.833 -3.957 1.00 97.25 91 GLU A CA 1
ATOM 743 C C . GLU A 1 91 ? -4.326 9.103 -4.777 1.00 97.25 91 GLU A C 1
ATOM 745 O O . GLU A 1 91 ? -4.567 10.236 -5.188 1.00 97.25 91 GLU A O 1
ATOM 750 N N . HIS A 1 92 ? -5.193 8.102 -4.956 1.00 96.62 92 HIS A N 1
ATOM 751 C CA . HIS A 1 92 ? -6.476 8.283 -5.632 1.00 96.62 92 HIS A CA 1
ATOM 752 C C . HIS A 1 92 ? -7.408 9.244 -4.883 1.00 96.62 92 HIS A C 1
ATOM 754 O O . HIS A 1 92 ? -7.994 10.123 -5.518 1.00 96.62 92 HIS A O 1
ATOM 760 N N . LEU A 1 93 ? -7.528 9.130 -3.554 1.00 97.25 93 LEU A N 1
ATOM 761 C CA . LEU A 1 93 ? -8.306 10.081 -2.744 1.00 97.25 93 LEU A CA 1
ATOM 762 C C . LEU A 1 93 ? -7.773 11.510 -2.894 1.00 97.25 93 LEU A C 1
ATOM 764 O O . LEU A 1 93 ? -8.549 12.451 -3.052 1.00 97.25 93 LEU A O 1
ATOM 768 N N . LEU A 1 94 ? -6.448 11.660 -2.895 1.00 96.19 94 LEU A N 1
ATOM 769 C CA . LEU A 1 94 ? -5.784 12.947 -3.050 1.00 96.19 94 LEU A CA 1
ATOM 770 C C . LEU A 1 94 ? -6.036 13.574 -4.425 1.00 96.19 94 LEU A C 1
ATOM 772 O O . LEU A 1 94 ? -6.358 14.756 -4.512 1.00 96.19 94 LEU A O 1
ATOM 776 N N . VAL A 1 95 ? -5.890 12.793 -5.497 1.00 94.69 95 VAL A N 1
ATOM 777 C CA . VAL A 1 95 ? -6.022 13.285 -6.877 1.00 94.69 95 VAL A CA 1
ATOM 778 C C . VAL A 1 95 ? -7.482 13.539 -7.253 1.00 94.69 95 VAL A C 1
ATOM 780 O O . VAL A 1 95 ? -7.777 14.521 -7.931 1.00 94.69 95 VAL A O 1
ATOM 783 N N . SER A 1 96 ? -8.399 12.665 -6.834 1.00 95.25 96 SER A N 1
ATOM 784 C CA . SER A 1 96 ? -9.830 12.817 -7.127 1.00 95.25 96 SER A CA 1
ATOM 785 C C . SER A 1 96 ? -10.494 13.905 -6.283 1.00 95.25 96 SER A C 1
ATOM 787 O O . SER A 1 96 ? -11.467 14.512 -6.729 1.00 95.25 96 SER A O 1
ATOM 789 N N . GLY A 1 97 ? -9.995 14.142 -5.065 1.00 93.56 97 GLY A N 1
ATOM 790 C CA . GLY A 1 97 ? -10.655 15.003 -4.089 1.00 93.56 97 GLY A CA 1
ATOM 791 C C . GLY A 1 97 ? -12.021 14.470 -3.639 1.00 93.56 97 GLY A C 1
ATOM 792 O O . GLY A 1 97 ? -12.850 15.251 -3.162 1.00 93.56 97 GLY A O 1
ATOM 793 N N . ASP A 1 98 ? -12.288 13.168 -3.806 1.00 95.62 98 ASP A N 1
ATOM 794 C CA . ASP A 1 98 ? -13.572 12.558 -3.463 1.00 95.62 98 ASP A CA 1
ATOM 795 C C . ASP A 1 98 ? -13.735 12.423 -1.942 1.00 95.62 98 ASP A C 1
ATOM 797 O O . ASP A 1 98 ? -13.352 11.436 -1.308 1.00 95.62 98 ASP A O 1
ATOM 801 N N . LYS A 1 99 ? -14.344 13.451 -1.346 1.00 95.12 99 LYS A N 1
ATOM 802 C CA . LYS A 1 99 ? -14.649 13.485 0.089 1.00 95.12 99 LYS A CA 1
ATOM 803 C C . LYS A 1 99 ? -15.635 12.395 0.506 1.00 95.12 99 LYS A C 1
ATOM 805 O O . LYS A 1 99 ? -15.524 11.880 1.613 1.00 95.12 99 LYS A O 1
ATOM 810 N N . GLY A 1 100 ? -16.580 12.027 -0.361 1.00 97.31 100 GLY A N 1
ATOM 811 C CA . GLY A 1 100 ? -17.560 10.987 -0.050 1.00 97.31 100 GLY A CA 1
ATOM 812 C C . GLY A 1 100 ? -16.901 9.616 0.077 1.00 97.31 100 GLY A C 1
ATOM 813 O O . GLY A 1 100 ? -17.199 8.868 1.014 1.00 97.31 100 GLY A O 1
ATOM 814 N N . GLU A 1 101 ? -15.967 9.314 -0.824 1.00 98.00 101 GLU A N 1
ATOM 815 C CA . GLU A 1 101 ? -15.162 8.096 -0.761 1.00 98.00 101 GLU A CA 1
ATOM 816 C C . GLU A 1 101 ? -14.195 8.109 0.427 1.00 98.00 101 GLU A C 1
ATOM 818 O O . GLU A 1 101 ? -14.084 7.101 1.126 1.00 98.00 101 GLU A O 1
ATOM 823 N N . ALA A 1 102 ? -13.567 9.248 0.733 1.00 97.88 102 ALA A N 1
ATOM 824 C CA . ALA A 1 102 ? -12.719 9.382 1.917 1.00 97.88 102 ALA A CA 1
ATOM 825 C C . ALA A 1 102 ? -13.501 9.141 3.225 1.00 97.88 102 ALA A C 1
ATOM 827 O O . ALA A 1 102 ? -13.073 8.343 4.062 1.00 97.88 102 ALA A O 1
ATOM 828 N N . ASP A 1 103 ? -14.693 9.731 3.370 1.00 98.06 103 ASP A N 1
ATOM 829 C CA . ASP A 1 103 ? -15.583 9.513 4.520 1.00 98.06 103 ASP A CA 1
ATOM 830 C C . ASP A 1 103 ? -16.068 8.059 4.605 1.00 98.06 103 ASP A C 1
ATOM 832 O O . ASP A 1 103 ? -16.242 7.487 5.687 1.00 98.06 103 ASP A O 1
ATOM 836 N N . ARG A 1 104 ? -16.343 7.426 3.458 1.00 98.44 104 ARG A N 1
ATOM 837 C CA . ARG A 1 104 ? -16.684 5.999 3.405 1.00 98.44 104 ARG A CA 1
ATOM 838 C C . ARG A 1 104 ? -15.501 5.150 3.866 1.00 98.44 104 ARG A C 1
ATOM 840 O O . ARG A 1 104 ? -15.697 4.253 4.685 1.00 98.44 104 ARG A O 1
ATOM 847 N N . PHE A 1 105 ? -14.298 5.430 3.377 1.00 98.44 105 PHE A N 1
ATOM 848 C CA . PHE A 1 105 ? -13.087 4.692 3.719 1.00 98.44 105 PHE A CA 1
ATOM 849 C C . PHE A 1 105 ? -12.728 4.828 5.202 1.00 98.44 105 PHE A C 1
ATOM 851 O O . PHE A 1 105 ? -12.503 3.816 5.867 1.00 98.44 105 PHE A O 1
ATOM 858 N N . ALA A 1 106 ? -12.793 6.041 5.758 1.00 98.38 106 ALA A N 1
ATOM 859 C CA . ALA A 1 106 ? -12.595 6.283 7.186 1.00 98.38 106 ALA A CA 1
ATOM 860 C C . ALA A 1 106 ? -13.581 5.473 8.048 1.00 98.38 106 ALA A C 1
ATOM 862 O O . ALA A 1 106 ? -13.172 4.797 8.994 1.00 98.38 106 ALA A O 1
ATOM 863 N N . ARG A 1 107 ? -14.870 5.444 7.673 1.00 98.50 107 ARG A N 1
ATOM 864 C CA . ARG A 1 107 ? -15.880 4.607 8.348 1.00 98.50 107 ARG A CA 1
ATOM 865 C C . ARG A 1 107 ? -15.581 3.113 8.240 1.00 98.50 107 ARG A C 1
ATOM 867 O O . ARG A 1 107 ? -15.822 2.380 9.197 1.00 98.50 107 ARG A O 1
ATOM 874 N N . VAL A 1 108 ? -15.057 2.647 7.103 1.00 98.31 108 VAL A N 1
ATOM 875 C CA . VAL A 1 108 ? -14.632 1.247 6.940 1.00 98.31 108 VAL A CA 1
ATOM 876 C C . VAL A 1 108 ? -13.493 0.918 7.901 1.00 98.31 108 VAL A C 1
ATOM 878 O O . VAL A 1 108 ? -13.592 -0.086 8.604 1.00 98.31 108 VAL A O 1
ATOM 881 N N . ILE A 1 109 ? -12.455 1.758 7.971 1.00 97.94 109 ILE A N 1
ATOM 882 C CA . ILE A 1 109 ? -11.316 1.571 8.883 1.00 97.94 109 ILE A CA 1
ATOM 883 C C . ILE A 1 109 ? -11.794 1.532 10.341 1.00 97.94 109 ILE A C 1
ATOM 885 O O . ILE A 1 109 ? -11.501 0.581 11.061 1.00 97.94 109 ILE A O 1
ATOM 889 N N . GLN A 1 110 ? -12.606 2.505 10.760 1.00 97.81 110 GLN A N 1
ATOM 890 C CA . GLN A 1 110 ? -13.167 2.548 12.116 1.00 97.81 110 GLN A CA 1
ATOM 891 C C . GLN A 1 110 ? -14.029 1.315 12.423 1.00 97.81 110 GLN A C 1
ATOM 893 O O . GLN A 1 110 ? -13.946 0.743 13.509 1.00 97.81 110 GLN A O 1
ATOM 898 N N . GLY A 1 111 ? -14.819 0.853 11.450 1.00 97.88 111 GLY A N 1
ATOM 899 C CA . GLY A 1 111 ? -15.646 -0.347 11.574 1.00 97.88 111 GLY A CA 1
ATOM 900 C C . GLY A 1 111 ? -14.856 -1.654 11.707 1.00 97.88 111 GLY A C 1
ATOM 901 O O . GLY A 1 111 ? -15.439 -2.677 12.071 1.00 97.88 111 GLY A O 1
ATOM 902 N N . TRP A 1 112 ? -13.547 -1.649 11.433 1.00 98.00 112 TRP A N 1
ATOM 903 C CA . TRP A 1 112 ? -12.672 -2.800 11.663 1.00 98.00 112 TRP A CA 1
ATOM 904 C C . TRP A 1 112 ? -12.207 -2.932 13.108 1.00 98.00 112 TRP A C 1
ATOM 906 O O . TRP A 1 112 ? -11.946 -4.055 13.530 1.00 98.00 112 TRP A O 1
ATOM 916 N N . LYS A 1 113 ? -12.182 -1.849 13.891 1.00 97.56 113 LYS A N 1
ATOM 917 C CA . LYS A 1 113 ? -11.763 -1.875 15.300 1.00 97.56 113 LYS A CA 1
ATOM 918 C C . LYS A 1 113 ? -12.447 -2.984 16.122 1.00 97.56 113 LYS A C 1
ATOM 920 O O . LYS A 1 113 ? -11.732 -3.854 16.619 1.00 97.56 113 LYS A O 1
ATOM 925 N N . PRO A 1 114 ? -13.794 -3.064 16.207 1.00 97.31 114 PRO A N 1
ATOM 926 C CA . PRO A 1 114 ? -14.448 -4.148 16.945 1.00 97.31 114 PRO A CA 1
ATOM 927 C C . PRO A 1 114 ? -14.190 -5.531 16.329 1.00 97.31 114 PRO A C 1
ATOM 929 O O . PRO A 1 114 ? -14.012 -6.500 17.056 1.00 97.31 114 PRO A O 1
ATOM 932 N N . LYS A 1 115 ? -14.087 -5.639 14.997 1.00 97.50 115 LYS A N 1
ATOM 933 C CA . LYS A 1 115 ? -13.850 -6.922 14.310 1.00 97.50 115 LYS A CA 1
ATOM 934 C C . LYS A 1 115 ? -12.464 -7.499 14.600 1.00 97.50 115 LYS A C 1
ATOM 936 O O . LYS A 1 115 ? -12.320 -8.720 14.670 1.00 97.50 115 LYS A O 1
ATOM 941 N N . LEU A 1 116 ? -11.453 -6.640 14.737 1.00 97.88 116 LEU A N 1
ATOM 942 C CA . LEU A 1 116 ? -10.092 -7.030 15.107 1.00 97.88 116 LEU A CA 1
ATOM 943 C C . LEU A 1 116 ? -10.055 -7.540 16.554 1.00 97.88 116 LEU A C 1
ATOM 945 O O . LEU A 1 116 ? -9.504 -8.614 16.799 1.00 97.88 116 LEU A O 1
ATOM 949 N N . VAL A 1 117 ? -10.729 -6.837 17.472 1.00 97.38 117 VAL A N 1
ATOM 950 C CA . VAL A 1 117 ? -10.873 -7.251 18.879 1.00 97.38 117 VAL A CA 1
ATOM 951 C C . VAL A 1 117 ? -11.613 -8.583 19.003 1.00 97.38 117 VAL A C 1
ATOM 953 O O . VAL A 1 117 ? -11.124 -9.498 19.660 1.00 97.38 117 VAL A O 1
ATOM 956 N N . GLU A 1 118 ? -12.740 -8.743 18.305 1.00 96.19 118 GLU A N 1
ATOM 957 C CA . GLU A 1 118 ? -13.487 -10.010 18.231 1.00 96.19 118 GLU A CA 1
ATOM 958 C C . GLU A 1 118 ? -12.638 -11.163 17.674 1.00 96.19 118 GLU A C 1
ATOM 960 O O . GLU A 1 118 ? -12.844 -12.318 18.033 1.00 96.19 118 GLU A O 1
ATOM 965 N N . SER A 1 119 ? -11.650 -10.856 16.828 1.00 94.56 119 SER A N 1
ATOM 966 C CA . SER A 1 119 ? -10.701 -11.833 16.280 1.00 94.56 119 SER A CA 1
ATOM 967 C C . SER A 1 119 ? -9.515 -12.110 17.221 1.00 94.56 119 SER A C 1
ATOM 969 O O . SER A 1 119 ? -8.519 -12.703 16.799 1.00 94.56 119 SER A O 1
ATOM 971 N N . GLY A 1 120 ? -9.580 -11.666 18.479 1.00 95.38 120 GLY A N 1
ATOM 972 C CA . GLY A 1 120 ? -8.564 -11.901 19.507 1.00 95.38 120 GLY A CA 1
ATOM 973 C C . GLY A 1 120 ? -7.333 -10.995 19.421 1.00 95.38 120 GLY A C 1
ATOM 974 O O . GLY A 1 120 ? -6.325 -11.288 20.061 1.00 95.38 120 GLY A O 1
ATOM 975 N N . ILE A 1 121 ? -7.379 -9.917 18.632 1.00 96.06 121 ILE A N 1
ATOM 976 C CA . ILE A 1 121 ? -6.283 -8.945 18.532 1.00 96.06 121 ILE A CA 1
ATOM 977 C C . ILE A 1 121 ? -6.524 -7.830 19.552 1.00 96.06 121 ILE A C 1
ATOM 979 O O . ILE A 1 121 ? -7.571 -7.191 19.539 1.00 96.06 121 ILE A O 1
ATOM 983 N N . GLN A 1 122 ? -5.562 -7.590 20.442 1.00 96.69 122 GLN A N 1
ATOM 984 C CA . GLN A 1 122 ? -5.677 -6.531 21.449 1.00 96.69 122 GLN A CA 1
ATOM 985 C C . GLN A 1 122 ? -5.631 -5.147 20.791 1.00 96.69 122 GLN A C 1
ATOM 987 O O . GLN A 1 122 ? -4.834 -4.923 19.886 1.00 96.69 122 GLN A O 1
ATOM 992 N N . GLU A 1 123 ? -6.455 -4.218 21.271 1.00 96.69 123 GLU A N 1
ATOM 993 C CA . GLU A 1 123 ? -6.588 -2.864 20.711 1.00 96.69 123 GLU A CA 1
ATOM 994 C C . GLU A 1 123 ? -5.254 -2.105 20.641 1.00 96.69 123 GLU A C 1
ATOM 996 O O . GLU A 1 123 ? -4.889 -1.616 19.574 1.00 96.69 123 GLU A O 1
ATOM 1001 N N . LEU A 1 124 ? -4.470 -2.155 21.724 1.00 96.69 124 LEU A N 1
ATOM 1002 C CA . LEU A 1 124 ? -3.132 -1.555 21.838 1.00 96.69 124 LEU A CA 1
ATOM 1003 C C . LEU A 1 124 ? -2.158 -1.985 20.725 1.00 96.69 124 LEU A C 1
ATOM 1005 O O . LEU A 1 124 ? -1.181 -1.304 20.443 1.00 96.69 124 LEU A O 1
ATOM 1009 N N . VAL A 1 125 ? -2.390 -3.137 20.090 1.00 96.31 125 VAL A N 1
ATOM 1010 C CA . VAL A 1 125 ? -1.508 -3.654 19.036 1.00 96.31 125 VAL A CA 1
ATOM 1011 C C . VAL A 1 125 ? -1.707 -2.913 17.709 1.00 96.31 125 VAL A C 1
ATOM 1013 O O . VAL A 1 125 ? -0.776 -2.857 16.907 1.00 96.31 125 VAL A O 1
ATOM 1016 N N . PHE A 1 126 ? -2.901 -2.371 17.448 1.00 97.12 126 PHE A N 1
ATOM 1017 C CA . PHE A 1 126 ? -3.248 -1.797 16.143 1.00 97.12 126 PHE A CA 1
ATOM 1018 C C . PHE A 1 126 ? -3.788 -0.364 16.197 1.00 97.12 126 PHE A C 1
ATOM 1020 O O . PHE A 1 126 ? -3.954 0.236 15.133 1.00 97.12 126 PHE A O 1
ATOM 1027 N N . GLU A 1 127 ? -4.085 0.178 17.381 1.00 97.50 127 GLU A N 1
ATOM 1028 C CA . GLU A 1 127 ? -4.698 1.502 17.526 1.00 97.50 127 GLU A CA 1
ATOM 1029 C C . GLU A 1 127 ? -3.851 2.614 16.899 1.00 97.50 127 GLU A C 1
ATOM 1031 O O . GLU A 1 127 ? -4.360 3.314 16.026 1.00 97.50 127 GLU A O 1
ATOM 1036 N N . ASP A 1 128 ? -2.550 2.673 17.195 1.00 97.75 128 ASP A N 1
ATOM 1037 C CA . ASP A 1 128 ? -1.638 3.685 16.643 1.00 97.75 128 ASP A CA 1
ATOM 1038 C C . ASP A 1 128 ? -1.594 3.652 15.107 1.00 97.75 128 ASP A C 1
ATOM 1040 O O . ASP A 1 128 ? -1.623 4.681 14.433 1.00 97.75 128 ASP A O 1
ATOM 1044 N N . ALA A 1 129 ? -1.560 2.451 14.520 1.00 97.69 129 ALA A N 1
ATOM 1045 C CA . ALA A 1 129 ? -1.547 2.285 13.069 1.00 97.69 129 ALA A CA 1
ATOM 1046 C C . ALA A 1 129 ? -2.882 2.703 12.428 1.00 97.69 129 ALA A C 1
ATOM 1048 O O . ALA A 1 129 ? -2.906 3.235 11.315 1.00 97.69 129 ALA A O 1
ATOM 1049 N N . MET A 1 130 ? -3.998 2.452 13.119 1.00 98.38 130 MET A N 1
ATOM 1050 C CA . MET A 1 130 ? -5.330 2.857 12.678 1.00 98.38 130 MET A CA 1
ATOM 1051 C C . MET A 1 130 ? -5.503 4.375 12.750 1.00 98.38 130 MET A C 1
ATOM 1053 O O . MET A 1 130 ? -6.020 4.967 11.802 1.00 98.38 130 MET A O 1
ATOM 1057 N N . GLU A 1 131 ? -5.047 4.997 13.835 1.00 98.19 131 GLU A N 1
ATOM 1058 C CA . GLU A 1 131 ? -5.056 6.448 14.016 1.00 98.19 131 GLU A CA 1
ATOM 1059 C C . GLU A 1 131 ? -4.197 7.142 12.963 1.00 98.19 131 GLU A C 1
ATOM 1061 O O . GLU A 1 131 ? -4.694 8.041 12.286 1.00 98.19 131 GLU A O 1
ATOM 1066 N N . LEU A 1 132 ? -2.977 6.649 12.726 1.00 98.00 132 LEU A N 1
ATOM 1067 C CA . LEU A 1 132 ? -2.096 7.147 11.671 1.00 98.00 132 LEU A CA 1
ATOM 1068 C C . LEU A 1 132 ? -2.782 7.130 10.297 1.00 98.00 132 LEU A C 1
ATOM 1070 O O . LEU A 1 132 ? -2.736 8.115 9.559 1.00 98.00 132 LEU A O 1
ATOM 1074 N N . LEU A 1 133 ? -3.440 6.023 9.934 1.00 98.19 133 LEU A N 1
ATOM 1075 C CA . LEU A 1 133 ? -4.112 5.917 8.639 1.00 98.19 133 LEU A CA 1
ATOM 1076 C C . LEU A 1 133 ? -5.330 6.852 8.541 1.00 98.19 133 LEU A C 1
ATOM 1078 O O . LEU A 1 133 ? -5.542 7.483 7.505 1.00 98.19 133 LEU A O 1
ATOM 1082 N N . LEU A 1 134 ? -6.128 6.966 9.605 1.00 98.31 134 LEU A N 1
ATOM 1083 C CA . LEU A 1 134 ? -7.264 7.892 9.656 1.00 98.31 134 LEU A CA 1
ATOM 1084 C C . LEU A 1 134 ? -6.810 9.354 9.579 1.00 98.31 134 LEU A C 1
ATOM 1086 O O . LEU A 1 134 ? -7.449 10.159 8.898 1.00 98.31 134 LEU A O 1
ATOM 1090 N N . GLU A 1 135 ? -5.695 9.691 10.223 1.00 97.69 135 GLU A N 1
ATOM 1091 C CA . GLU A 1 135 ? -5.084 11.013 10.146 1.00 97.69 135 GLU A CA 1
ATOM 1092 C C . GLU A 1 135 ? -4.618 11.324 8.718 1.00 97.69 135 GLU A C 1
ATOM 1094 O O . GLU A 1 135 ? -4.911 12.403 8.203 1.00 97.69 135 GLU A O 1
ATOM 1099 N N . GLN A 1 136 ? -3.975 10.373 8.030 1.00 97.00 136 GLN A N 1
ATOM 1100 C CA . GLN A 1 136 ? -3.595 10.530 6.622 1.00 97.00 136 GLN A CA 1
ATOM 1101 C C . GLN A 1 136 ? -4.813 10.821 5.734 1.00 97.00 136 GLN A C 1
ATOM 1103 O O . GLN A 1 136 ? -4.777 11.757 4.935 1.00 97.00 136 GLN A O 1
ATOM 1108 N N . VAL A 1 137 ? -5.910 10.074 5.903 1.00 97.69 137 VAL A N 1
ATOM 1109 C CA . VAL A 1 137 ? -7.165 10.302 5.163 1.00 97.69 137 VAL A CA 1
ATOM 1110 C C . VAL A 1 137 ? -7.729 11.696 5.462 1.00 97.69 137 VAL A C 1
ATOM 1112 O O . VAL A 1 137 ? -8.053 12.440 4.536 1.00 97.69 137 VAL A O 1
ATOM 1115 N N . SER A 1 138 ? -7.785 12.089 6.737 1.00 96.94 138 SER A N 1
ATOM 1116 C CA . SER A 1 138 ? -8.240 13.420 7.156 1.00 96.94 138 SER A CA 1
ATOM 1117 C C . SER A 1 138 ? -7.391 14.534 6.531 1.00 96.94 138 SER A C 1
ATOM 1119 O O . SER A 1 138 ? -7.921 15.462 5.914 1.00 96.94 138 SER A O 1
ATOM 1121 N N . ASN A 1 139 ? -6.065 14.415 6.597 1.00 96.00 139 ASN A N 1
ATOM 1122 C CA . ASN A 1 139 ? -5.146 15.416 6.066 1.00 96.00 139 ASN A CA 1
ATOM 1123 C C . ASN A 1 139 ? -5.227 15.542 4.536 1.00 96.00 139 ASN A C 1
ATOM 1125 O O . ASN A 1 139 ? -5.133 16.650 4.004 1.00 96.00 139 ASN A O 1
ATOM 1129 N N . ILE A 1 140 ? -5.484 14.440 3.824 1.00 94.81 140 ILE A N 1
ATOM 1130 C CA . ILE A 1 140 ? -5.787 14.471 2.386 1.00 94.81 140 ILE A CA 1
ATOM 1131 C C . ILE A 1 140 ? -7.066 15.280 2.130 1.00 94.81 140 ILE A C 1
ATOM 1133 O O . ILE A 1 140 ? -7.062 16.207 1.323 1.00 94.81 140 ILE A O 1
ATOM 1137 N N . THR A 1 141 ? -8.156 14.989 2.849 1.00 92.44 141 THR A N 1
ATOM 1138 C CA . THR A 1 141 ? -9.452 15.665 2.630 1.00 92.44 141 THR A CA 1
ATOM 1139 C C . THR A 1 141 ? -9.453 17.152 2.981 1.00 92.44 141 THR A C 1
ATOM 1141 O O . THR A 1 141 ? -10.186 17.935 2.365 1.00 92.44 141 THR A O 1
ATOM 1144 N N . ASN A 1 142 ? -8.619 17.547 3.945 1.00 93.00 142 ASN A N 1
ATOM 1145 C CA . ASN A 1 142 ? -8.441 18.932 4.372 1.00 93.00 142 ASN A CA 1
ATOM 1146 C C . ASN A 1 142 ? -7.425 19.696 3.507 1.00 93.00 142 ASN A C 1
ATOM 1148 O O . ASN A 1 142 ? -7.270 20.904 3.678 1.00 93.00 142 ASN A O 1
ATOM 1152 N N . GLY A 1 143 ? -6.739 19.012 2.584 1.00 89.94 143 GLY A N 1
ATOM 1153 C CA . GLY A 1 143 ? -5.705 19.596 1.731 1.00 89.94 143 GLY A CA 1
ATOM 1154 C C . GLY A 1 143 ? -4.400 19.927 2.462 1.00 89.94 143 GLY A C 1
ATOM 1155 O O . GLY A 1 143 ? -3.585 20.674 1.926 1.00 89.94 143 GLY A O 1
ATOM 1156 N N . SER A 1 144 ? -4.192 19.401 3.674 1.00 89.94 144 SER A N 1
ATOM 1157 C CA . SER A 1 144 ? -2.955 19.579 4.446 1.00 89.94 144 SER A CA 1
ATOM 1158 C C . SER A 1 144 ? -1.870 18.557 4.087 1.00 89.94 144 SER A C 1
ATOM 1160 O O . SER A 1 144 ? -0.701 18.796 4.384 1.00 89.94 144 SER A O 1
ATOM 1162 N N . LEU A 1 145 ? -2.224 17.450 3.417 1.00 90.69 145 LEU A N 1
ATOM 1163 C CA . LEU A 1 145 ? -1.275 16.465 2.889 1.00 90.69 145 LEU A CA 1
ATOM 1164 C C . LEU A 1 145 ? -1.248 16.498 1.357 1.00 90.69 145 LEU A C 1
ATOM 1166 O O . LEU A 1 145 ? -2.220 16.130 0.707 1.00 90.69 145 LEU A O 1
ATOM 1170 N N . GLY A 1 146 ? -0.117 16.913 0.784 1.00 94.00 146 GLY A N 1
ATOM 1171 C CA . GLY A 1 146 ? 0.149 16.819 -0.654 1.00 94.00 146 GLY A CA 1
ATOM 1172 C C . GLY A 1 146 ? 0.804 15.493 -1.057 1.00 94.00 146 GLY A C 1
ATOM 1173 O O . GLY A 1 146 ? 1.227 14.708 -0.208 1.00 94.00 146 GLY A O 1
ATOM 1174 N N . LEU A 1 147 ? 0.949 15.269 -2.367 1.00 94.00 147 LEU A N 1
ATOM 1175 C CA . LEU A 1 147 ? 1.487 14.016 -2.915 1.00 94.00 147 LEU A CA 1
ATOM 1176 C C . LEU A 1 147 ? 2.922 13.748 -2.4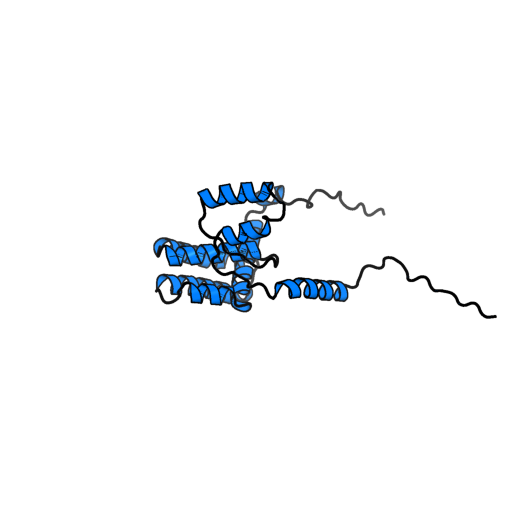50 1.00 94.00 147 LEU A C 1
ATOM 1178 O O . LEU A 1 147 ? 3.246 12.630 -2.070 1.00 94.00 147 LEU A O 1
ATOM 1182 N N . GLU A 1 148 ? 3.765 14.779 -2.421 1.00 94.50 148 GLU A N 1
ATOM 1183 C CA . GLU A 1 148 ? 5.154 14.670 -1.960 1.00 94.50 148 GLU A CA 1
ATOM 1184 C C . GLU A 1 148 ? 5.240 14.267 -0.481 1.00 94.50 148 GLU A C 1
ATOM 1186 O O . GLU A 1 148 ? 6.046 13.415 -0.112 1.00 94.50 148 GLU A O 1
ATOM 1191 N N . ALA A 1 149 ? 4.365 14.822 0.363 1.00 95.19 149 ALA A N 1
ATOM 1192 C CA . ALA A 1 149 ? 4.305 14.474 1.779 1.00 95.19 149 ALA A CA 1
ATOM 1193 C C . ALA A 1 149 ? 3.778 13.043 1.993 1.00 95.19 149 ALA A C 1
ATOM 1195 O O . ALA A 1 149 ? 4.313 12.313 2.827 1.00 95.19 149 ALA A O 1
ATOM 1196 N N . LEU A 1 150 ? 2.783 12.614 1.206 1.00 96.00 150 LEU A N 1
ATOM 1197 C CA . LEU A 1 150 ? 2.292 11.234 1.211 1.00 96.00 150 LEU A CA 1
ATOM 1198 C C . LEU A 1 150 ? 3.381 10.246 0.759 1.00 96.00 150 LEU A C 1
ATOM 1200 O O . LEU A 1 150 ? 3.598 9.226 1.412 1.00 96.00 150 LEU A O 1
ATOM 1204 N N . GLU A 1 151 ? 4.102 10.557 -0.322 1.00 95.75 151 GLU A N 1
ATOM 1205 C CA . GLU A 1 151 ? 5.270 9.785 -0.762 1.00 95.75 151 GLU A CA 1
ATOM 1206 C C . GLU A 1 151 ? 6.338 9.711 0.329 1.00 95.75 151 GLU A C 1
ATOM 1208 O O . GLU A 1 151 ? 6.866 8.631 0.588 1.00 95.75 151 GLU A O 1
ATOM 1213 N N . GLY A 1 152 ? 6.635 10.832 0.991 1.00 95.56 152 GLY A N 1
ATOM 1214 C CA . GLY A 1 152 ? 7.575 10.891 2.107 1.00 95.56 152 GLY A CA 1
ATOM 1215 C C . GLY A 1 152 ? 7.177 9.956 3.249 1.00 95.56 152 GLY A C 1
ATOM 1216 O O . GLY A 1 152 ? 7.989 9.135 3.675 1.00 95.56 152 GLY A O 1
ATOM 1217 N N . ALA A 1 153 ? 5.914 10.003 3.679 1.00 94.69 153 ALA A N 1
ATOM 1218 C CA . ALA A 1 153 ? 5.392 9.136 4.735 1.00 94.69 153 ALA A CA 1
ATOM 1219 C C . ALA A 1 153 ? 5.485 7.644 4.371 1.00 94.69 153 ALA A C 1
ATOM 1221 O O . ALA A 1 153 ? 5.841 6.819 5.206 1.00 94.69 153 ALA A O 1
ATOM 1222 N N . TYR A 1 154 ? 5.227 7.280 3.111 1.00 95.69 154 TYR A N 1
ATOM 1223 C CA . TYR A 1 154 ? 5.324 5.889 2.653 1.00 95.69 154 TYR A CA 1
ATOM 1224 C C . TYR A 1 154 ? 6.734 5.447 2.246 1.00 95.69 154 TYR A C 1
ATOM 1226 O O . TYR A 1 154 ? 6.932 4.278 1.907 1.00 95.69 154 TYR A O 1
ATOM 1234 N N . ARG A 1 155 ? 7.719 6.349 2.295 1.00 95.25 155 ARG A N 1
ATOM 1235 C CA . ARG A 1 155 ? 9.151 6.027 2.226 1.00 95.25 155 ARG A CA 1
ATOM 1236 C C . ARG A 1 155 ? 9.788 5.877 3.606 1.00 95.25 155 ARG A C 1
ATOM 1238 O O . ARG A 1 155 ? 10.863 5.288 3.693 1.00 95.25 155 ARG A O 1
ATOM 1245 N N . GLU A 1 156 ? 9.133 6.375 4.648 1.00 94.31 156 GLU A N 1
ATOM 1246 C CA . GLU A 1 156 ? 9.555 6.253 6.041 1.00 94.31 156 GLU A CA 1
ATOM 1247 C C . GLU A 1 156 ? 9.207 4.859 6.591 1.00 94.31 156 GLU A C 1
ATOM 1249 O O . GLU A 1 156 ? 8.156 4.292 6.281 1.00 94.31 156 GLU A O 1
ATOM 1254 N N . ASP A 1 157 ? 10.132 4.266 7.348 1.00 93.06 157 ASP A N 1
ATOM 1255 C CA . ASP A 1 157 ? 10.044 2.862 7.759 1.00 93.06 157 ASP A CA 1
ATOM 1256 C C . ASP A 1 157 ? 8.887 2.602 8.713 1.00 93.06 157 ASP A C 1
ATOM 1258 O O . ASP A 1 157 ? 8.077 1.704 8.467 1.00 93.06 157 ASP A O 1
ATOM 1262 N N . LEU A 1 158 ? 8.780 3.417 9.759 1.00 93.44 158 LEU A N 1
ATOM 1263 C CA . LEU A 1 158 ? 7.807 3.215 10.814 1.00 93.44 158 LEU A CA 1
ATOM 1264 C C . LEU A 1 158 ? 6.388 3.404 10.278 1.00 93.44 158 LEU A C 1
ATOM 1266 O O . LEU A 1 158 ? 5.577 2.481 10.363 1.00 93.44 158 LEU A O 1
ATOM 1270 N N . ALA A 1 159 ? 6.096 4.555 9.669 1.00 93.62 159 ALA A N 1
ATOM 1271 C CA . ALA A 1 159 ? 4.771 4.872 9.153 1.00 93.62 159 ALA A CA 1
ATOM 1272 C C . ALA A 1 159 ? 4.306 3.841 8.120 1.00 93.62 159 ALA A C 1
ATOM 1274 O O . ALA A 1 159 ? 3.196 3.308 8.210 1.00 93.62 159 ALA A O 1
ATOM 1275 N N . SER A 1 160 ? 5.166 3.507 7.154 1.00 96.12 160 SER A N 1
ATOM 1276 C CA . SER A 1 160 ? 4.791 2.587 6.086 1.00 96.12 160 SER A CA 1
ATOM 1277 C C . SER A 1 160 ? 4.584 1.157 6.605 1.00 96.12 160 SER A C 1
ATOM 1279 O O . SER A 1 160 ? 3.630 0.487 6.202 1.00 96.12 160 SER A O 1
ATOM 1281 N N . ASN A 1 161 ? 5.426 0.677 7.528 1.00 96.81 161 ASN A N 1
ATOM 1282 C CA . ASN A 1 161 ? 5.288 -0.669 8.090 1.00 96.81 161 ASN A CA 1
ATOM 1283 C C . ASN A 1 161 ? 4.132 -0.790 9.097 1.00 96.81 161 ASN A C 1
ATOM 1285 O O . ASN A 1 161 ? 3.488 -1.840 9.126 1.00 96.81 161 ASN A O 1
ATOM 1289 N N . LEU A 1 162 ? 3.808 0.261 9.861 1.00 97.44 162 LEU A N 1
ATOM 1290 C CA . LEU A 1 162 ? 2.636 0.283 10.747 1.00 97.44 162 LEU A CA 1
ATOM 1291 C C . LEU A 1 162 ? 1.335 0.108 9.961 1.00 97.44 162 LEU A C 1
ATOM 1293 O O . LEU A 1 162 ? 0.519 -0.753 10.295 1.00 97.44 162 LEU A O 1
ATOM 1297 N N . VAL A 1 163 ? 1.164 0.856 8.867 1.00 97.88 163 VAL A N 1
ATOM 1298 C CA . VAL A 1 163 ? -0.039 0.730 8.032 1.00 97.88 163 VAL A CA 1
ATOM 1299 C C . VAL A 1 163 ? -0.110 -0.650 7.369 1.00 97.88 163 VAL A C 1
ATOM 1301 O O . VAL A 1 163 ? -1.169 -1.277 7.353 1.00 97.88 163 VAL A O 1
ATOM 1304 N N . VAL A 1 164 ? 1.012 -1.180 6.872 1.00 98.25 164 VAL A N 1
ATOM 1305 C CA . VAL A 1 164 ? 1.065 -2.551 6.332 1.00 98.25 164 VAL A CA 1
ATOM 1306 C C . VAL A 1 164 ? 0.665 -3.587 7.389 1.00 98.25 164 VAL A C 1
ATOM 1308 O O . VAL A 1 164 ? -0.084 -4.518 7.082 1.00 98.25 164 VAL A O 1
ATOM 1311 N N . MET A 1 165 ? 1.147 -3.436 8.623 1.00 98.12 165 MET A N 1
ATOM 1312 C CA . MET A 1 165 ? 0.817 -4.317 9.743 1.00 98.12 165 MET A CA 1
ATOM 1313 C C . MET A 1 165 ? -0.692 -4.309 10.026 1.00 98.12 165 MET A C 1
ATOM 1315 O O . MET A 1 165 ? -1.296 -5.385 10.072 1.00 98.12 165 MET A O 1
ATOM 1319 N N . LEU A 1 166 ? -1.322 -3.130 10.082 1.00 98.50 166 LEU A N 1
ATOM 1320 C CA . LEU A 1 166 ? -2.775 -3.001 10.233 1.00 98.50 166 LEU A CA 1
ATOM 1321 C C . LEU A 1 166 ? -3.532 -3.736 9.116 1.00 98.50 166 LEU A C 1
ATOM 1323 O O . LEU A 1 166 ? -4.448 -4.512 9.390 1.00 98.50 166 LEU A O 1
ATOM 1327 N N . LEU A 1 167 ? -3.143 -3.538 7.853 1.00 98.50 167 LEU A N 1
ATOM 1328 C CA . LEU A 1 167 ? -3.813 -4.177 6.713 1.00 98.50 167 LEU A CA 1
ATOM 1329 C C . LEU A 1 167 ? -3.688 -5.704 6.749 1.00 98.50 167 LEU A C 1
ATOM 1331 O O . LEU A 1 167 ? -4.647 -6.411 6.440 1.00 98.50 167 LEU A O 1
ATOM 1335 N N . ARG A 1 168 ? -2.534 -6.231 7.173 1.00 98.25 168 ARG A N 1
ATOM 1336 C CA . ARG A 1 168 ? -2.342 -7.674 7.379 1.00 98.25 168 ARG A CA 1
ATOM 1337 C C . ARG A 1 168 ? -3.242 -8.217 8.486 1.00 98.25 168 ARG A C 1
ATOM 1339 O O . ARG A 1 168 ? -3.796 -9.305 8.330 1.00 98.25 168 ARG A O 1
ATOM 1346 N N . MET A 1 169 ? -3.430 -7.469 9.573 1.00 98.25 169 MET A N 1
ATOM 1347 C CA . MET A 1 169 ? -4.363 -7.850 10.638 1.00 98.25 169 MET A CA 1
ATOM 1348 C C . MET A 1 169 ? -5.810 -7.853 10.152 1.00 98.25 169 MET A C 1
ATOM 1350 O O . MET A 1 169 ? -6.535 -8.803 10.441 1.00 98.25 169 MET A O 1
ATOM 1354 N N . VAL A 1 170 ? -6.209 -6.854 9.359 1.00 98.31 170 VAL A N 1
ATOM 1355 C CA . VAL A 1 170 ? -7.533 -6.802 8.721 1.00 98.31 170 VAL A CA 1
ATOM 1356 C C . VAL A 1 170 ? -7.762 -8.018 7.823 1.00 98.31 170 VAL A C 1
ATOM 1358 O O . VAL A 1 170 ? -8.784 -8.687 7.960 1.00 98.31 170 VAL A O 1
ATOM 1361 N N . VAL A 1 171 ? -6.804 -8.363 6.958 1.00 97.88 171 VAL A N 1
ATOM 1362 C CA . VAL A 1 171 ? -6.912 -9.550 6.090 1.00 97.88 171 VAL A CA 1
ATOM 1363 C C . VAL A 1 171 ? -6.974 -10.840 6.911 1.00 97.88 171 VAL A C 1
ATOM 1365 O O . VAL A 1 171 ? -7.838 -11.679 6.667 1.00 97.88 171 VAL A O 1
ATOM 1368 N N . SER A 1 172 ? -6.113 -10.990 7.921 1.00 96.75 172 SER A N 1
ATOM 1369 C CA . SER A 1 172 ? -6.134 -12.144 8.829 1.00 96.75 172 SER A CA 1
ATOM 1370 C C . SER A 1 172 ? -7.473 -12.286 9.560 1.00 96.75 172 SER A C 1
ATOM 1372 O O . SER A 1 172 ? -7.998 -13.391 9.702 1.00 96.75 172 SER A O 1
ATOM 1374 N N . ALA A 1 173 ? -8.045 -11.175 10.023 1.00 97.31 173 ALA A N 1
ATOM 1375 C CA . ALA A 1 173 ? -9.348 -11.161 10.671 1.00 97.31 173 ALA A CA 1
ATOM 1376 C C . ALA A 1 173 ? -10.476 -11.523 9.692 1.00 97.31 173 ALA A C 1
ATOM 1378 O O . ALA A 1 173 ? -11.318 -12.344 10.035 1.00 97.31 173 ALA A O 1
ATOM 1379 N N . GLU A 1 174 ? -10.485 -10.983 8.469 1.00 97.06 174 GLU A N 1
ATOM 1380 C CA . GLU A 1 174 ? -11.496 -11.323 7.453 1.00 97.06 174 GLU A CA 1
ATOM 1381 C C . GLU A 1 174 ? -11.463 -12.810 7.082 1.00 97.06 174 GLU A C 1
ATOM 1383 O O . GLU A 1 174 ? -12.517 -13.443 7.002 1.00 97.06 174 GLU A O 1
ATOM 1388 N N . ILE A 1 175 ? -10.265 -13.381 6.909 1.00 96.06 175 ILE A N 1
ATOM 1389 C CA . ILE A 1 175 ? -10.105 -14.805 6.595 1.00 96.06 175 ILE A CA 1
ATOM 1390 C C . ILE A 1 175 ? -10.670 -15.669 7.725 1.00 96.06 175 ILE A C 1
ATOM 1392 O O . ILE A 1 175 ? -11.466 -16.566 7.464 1.00 96.06 175 ILE A O 1
ATOM 1396 N N . ARG A 1 176 ? -10.324 -15.365 8.983 1.00 94.44 176 ARG A N 1
ATOM 1397 C CA . ARG A 1 176 ? -10.814 -16.111 10.154 1.00 94.44 176 ARG A CA 1
ATOM 1398 C C . ARG A 1 176 ? -12.319 -15.961 10.366 1.00 94.44 176 ARG A C 1
ATOM 1400 O O . ARG A 1 176 ? -12.999 -16.929 10.674 1.00 94.44 176 ARG A O 1
ATOM 1407 N N . ARG A 1 177 ? -12.871 -14.763 10.162 1.00 95.19 177 ARG A N 1
ATOM 1408 C CA . ARG A 1 177 ? -14.317 -14.510 10.292 1.00 95.19 177 ARG A CA 1
ATOM 1409 C C . ARG A 1 177 ? -15.154 -15.237 9.242 1.00 95.19 177 ARG A C 1
ATOM 1411 O O . ARG A 1 177 ? -16.351 -15.417 9.449 1.00 95.19 177 ARG A O 1
ATOM 1418 N N . ARG A 1 178 ? -14.555 -15.601 8.109 1.00 95.50 178 ARG A N 1
ATOM 1419 C CA . ARG A 1 178 ? -15.206 -16.307 6.998 1.00 95.50 178 ARG A CA 1
ATOM 1420 C C . ARG A 1 178 ? -14.491 -17.617 6.693 1.00 95.50 178 ARG A C 1
ATOM 1422 O O . ARG A 1 178 ? -14.311 -17.964 5.527 1.00 95.50 178 ARG A O 1
ATOM 1429 N N . GLU A 1 179 ? -14.090 -18.325 7.742 1.00 94.25 179 GLU A N 1
ATOM 1430 C CA . GLU A 1 179 ? -13.348 -19.580 7.644 1.00 94.25 179 GLU A CA 1
ATOM 1431 C C . GLU A 1 179 ? -14.018 -20.568 6.684 1.00 94.25 179 GLU A C 1
ATOM 1433 O O . GLU A 1 179 ? -13.366 -21.014 5.746 1.00 94.25 179 GLU A O 1
ATOM 1438 N N . ASP A 1 180 ? -15.331 -20.795 6.817 1.00 94.19 180 ASP A N 1
ATOM 1439 C CA . ASP A 1 180 ? -16.103 -21.693 5.942 1.00 94.19 180 ASP A CA 1
ATOM 1440 C C . ASP A 1 180 ? -15.918 -21.395 4.444 1.00 94.19 180 ASP A C 1
ATOM 1442 O O . ASP A 1 180 ? -15.946 -22.295 3.606 1.00 94.19 180 ASP A O 1
ATOM 1446 N N . PHE A 1 181 ? -15.732 -20.119 4.095 1.00 95.88 181 PHE A N 1
ATOM 1447 C CA . PHE A 1 181 ? -15.503 -19.696 2.719 1.00 95.88 181 PHE A CA 1
ATOM 1448 C C . PHE A 1 181 ? -14.046 -19.878 2.291 1.00 95.88 181 PHE A C 1
ATOM 1450 O O . PHE A 1 181 ? -13.802 -20.279 1.158 1.00 95.88 181 PHE A O 1
ATOM 1457 N N . PHE A 1 182 ? -13.079 -19.553 3.152 1.00 95.25 182 PHE A N 1
ATOM 1458 C CA . PHE A 1 182 ? -11.663 -19.542 2.777 1.00 95.25 182 PHE A CA 1
ATOM 1459 C C . PHE A 1 182 ? -10.977 -20.902 2.911 1.00 95.25 182 PHE A C 1
ATOM 1461 O O . PHE A 1 182 ? -10.040 -21.171 2.162 1.00 95.25 182 PHE A O 1
ATOM 1468 N N . LEU A 1 183 ? -11.450 -21.763 3.813 1.00 92.31 183 LEU A N 1
ATOM 1469 C CA . LEU A 1 183 ? -10.853 -23.061 4.123 1.00 92.31 183 LEU A CA 1
ATOM 1470 C C . LEU A 1 183 ? -10.614 -23.947 2.882 1.00 92.31 183 LEU A C 1
ATOM 1472 O O . LEU A 1 183 ? -9.508 -24.472 2.759 1.00 92.31 183 LEU A O 1
ATOM 1476 N N . PRO A 1 184 ? -11.540 -24.053 1.902 1.00 92.62 184 PRO A N 1
ATOM 1477 C CA . PRO A 1 184 ? -11.312 -24.849 0.690 1.00 92.62 184 PRO A CA 1
ATOM 1478 C C . PRO A 1 184 ? -10.181 -24.339 -0.218 1.00 92.62 184 PRO A C 1
ATOM 1480 O O . PRO A 1 184 ? -9.757 -25.054 -1.122 1.00 92.62 184 PRO A O 1
ATOM 1483 N N . PHE A 1 185 ? -9.715 -23.102 -0.024 1.00 92.62 185 PHE A N 1
ATOM 1484 C CA . PHE A 1 185 ? -8.667 -22.480 -0.838 1.00 92.62 185 PHE A CA 1
ATOM 1485 C C . PHE A 1 185 ? -7.277 -22.545 -0.186 1.00 92.62 185 PHE A C 1
ATOM 1487 O O . PHE A 1 185 ? -6.296 -22.135 -0.808 1.00 92.62 185 PHE A O 1
ATOM 1494 N N . ILE A 1 186 ? -7.171 -23.046 1.050 1.00 89.25 186 ILE A N 1
ATOM 1495 C CA . ILE A 1 186 ? -5.894 -23.178 1.759 1.00 89.25 186 ILE A CA 1
ATOM 1496 C C . ILE A 1 186 ? -5.266 -24.530 1.398 1.00 89.25 186 ILE A C 1
ATOM 1498 O O . ILE A 1 186 ? -5.643 -25.574 1.928 1.00 89.25 186 ILE A O 1
ATOM 1502 N N . MET A 1 187 ? -4.301 -24.506 0.476 1.00 82.94 187 MET A N 1
ATOM 1503 C CA . MET A 1 187 ? -3.527 -25.689 0.070 1.00 82.94 187 MET A CA 1
ATOM 1504 C C . MET A 1 187 ? -2.653 -26.205 1.226 1.00 82.94 187 MET A C 1
ATOM 1506 O O . MET A 1 187 ? -2.188 -25.411 2.045 1.00 82.94 187 MET A O 1
ATOM 1510 N N . GLY A 1 188 ? -2.401 -27.515 1.292 1.00 75.19 188 GLY A N 1
ATOM 1511 C CA . GLY A 1 188 ? -1.531 -28.125 2.304 1.00 75.19 188 GLY A CA 1
ATOM 1512 C C . GLY A 1 188 ? -2.180 -28.409 3.664 1.00 75.19 188 GLY A C 1
ATOM 1513 O O . GLY A 1 188 ? -1.557 -29.052 4.497 1.00 75.19 188 GLY A O 1
ATOM 1514 N N . MET A 1 189 ? -3.427 -27.988 3.906 1.00 64.62 189 MET A N 1
ATOM 1515 C CA . MET A 1 189 ? -4.151 -28.302 5.156 1.00 64.62 189 MET A CA 1
ATOM 1516 C C . MET A 1 189 ? -4.700 -29.737 5.196 1.00 64.62 189 MET A C 1
ATOM 1518 O O . MET A 1 189 ? -4.921 -30.279 6.276 1.00 64.62 189 MET A O 1
ATOM 1522 N N . TYR A 1 190 ? -4.929 -30.344 4.028 1.00 61.31 190 TYR A N 1
ATOM 1523 C CA . TYR A 1 190 ? -5.518 -31.683 3.880 1.00 61.31 190 TYR A CA 1
ATOM 1524 C C . TYR A 1 190 ? -4.674 -32.626 3.011 1.00 61.31 190 TYR A C 1
ATOM 1526 O O . TYR A 1 190 ? -5.108 -33.742 2.731 1.00 61.31 190 TYR A O 1
ATOM 1534 N N . ASP A 1 191 ? -3.495 -32.179 2.568 1.00 63.88 191 ASP A N 1
ATOM 1535 C CA . ASP A 1 191 ? -2.649 -32.929 1.632 1.00 63.88 191 ASP A CA 1
ATOM 1536 C C . ASP A 1 191 ? -1.726 -33.941 2.338 1.00 63.88 191 ASP A C 1
ATOM 1538 O O . ASP A 1 191 ? -1.235 -34.866 1.691 1.00 63.88 191 ASP A O 1
ATOM 1542 N N . ASP A 1 192 ? -1.547 -33.825 3.660 1.00 58.12 192 ASP A N 1
ATOM 1543 C CA . ASP A 1 192 ? -0.781 -34.789 4.451 1.00 58.12 192 ASP A CA 1
ATOM 1544 C C . ASP A 1 192 ? -1.715 -35.813 5.123 1.00 58.12 192 ASP A C 1
ATOM 1546 O O . ASP A 1 192 ? -2.611 -35.431 5.889 1.00 58.12 192 ASP A O 1
ATOM 1550 N N . PRO A 1 193 ? -1.534 -37.130 4.888 1.00 55.75 193 PRO A N 1
ATOM 1551 C CA . PRO A 1 193 ? -2.209 -38.139 5.690 1.00 55.75 193 PRO A CA 1
ATOM 1552 C C . PRO A 1 193 ? -1.797 -37.976 7.163 1.00 55.75 193 PRO A C 1
ATOM 1554 O O . PRO A 1 193 ? -0.654 -37.600 7.439 1.00 55.75 193 PRO A O 1
ATOM 1557 N N . PRO A 1 194 ? -2.694 -38.261 8.128 1.00 54.78 194 PRO A N 1
ATOM 1558 C CA . PRO A 1 194 ? -2.351 -38.179 9.541 1.00 54.78 194 PRO A CA 1
ATOM 1559 C C . PRO A 1 194 ? -1.109 -39.029 9.794 1.00 54.78 194 PRO A C 1
ATOM 1561 O O . PRO A 1 194 ? -1.082 -40.203 9.422 1.00 54.78 194 PRO A O 1
ATOM 1564 N N . VAL A 1 195 ? -0.088 -38.420 10.402 1.00 56.47 195 VAL A N 1
ATOM 1565 C CA . VAL A 1 195 ? 1.138 -39.109 10.807 1.00 56.47 195 VAL A CA 1
ATOM 1566 C C . VAL A 1 195 ? 0.720 -40.300 11.665 1.00 56.47 195 VAL A C 1
ATOM 1568 O O . VAL A 1 195 ? 0.281 -40.130 12.804 1.00 56.47 195 VAL A O 1
ATOM 1571 N N . SER A 1 196 ? 0.801 -41.506 11.104 1.00 50.47 196 SER A N 1
ATOM 1572 C CA . SER A 1 196 ? 0.650 -42.728 11.874 1.00 50.47 196 SER A CA 1
ATOM 1573 C C . SER A 1 196 ? 1.846 -42.793 12.808 1.00 50.47 196 SER A C 1
ATOM 1575 O O . SER A 1 196 ? 2.973 -43.059 12.395 1.00 50.47 196 SER A O 1
ATOM 1577 N N . VAL A 1 197 ? 1.609 -42.479 14.076 1.00 52.19 197 VAL A N 1
ATOM 1578 C CA . VAL A 1 197 ? 2.513 -42.873 15.150 1.00 52.19 197 VAL A CA 1
ATOM 1579 C C . VAL A 1 197 ? 2.400 -44.389 15.242 1.00 52.19 197 VAL A C 1
ATOM 1581 O O . VAL A 1 197 ? 1.435 -44.908 15.802 1.00 52.19 197 VAL A O 1
ATOM 1584 N N . ASP A 1 198 ? 3.337 -45.089 14.604 1.00 49.84 198 ASP A N 1
ATOM 1585 C CA . ASP A 1 198 ? 3.507 -46.522 14.805 1.00 49.84 198 ASP A CA 1
ATOM 1586 C C . ASP A 1 198 ? 3.822 -46.756 16.292 1.00 49.84 198 ASP A C 1
ATOM 1588 O O . ASP A 1 198 ? 4.715 -46.119 16.860 1.00 49.84 198 ASP A O 1
ATOM 1592 N N . ALA A 1 199 ? 3.005 -47.605 16.918 1.00 46.81 199 ALA A N 1
ATOM 1593 C CA . ALA A 1 199 ? 3.070 -47.980 18.330 1.00 46.81 199 ALA A CA 1
ATOM 1594 C C . ALA A 1 199 ? 4.134 -49.050 18.607 1.00 46.81 199 ALA A C 1
ATOM 1596 O O . ALA A 1 199 ? 4.354 -49.914 17.726 1.00 46.81 199 ALA A O 1
#

Sequence (199 aa):
KMEGSTEAQPANERPSDYDIVQYGNEIRAQQNNIPYVGAMETLESLRKEYEAGNDVFLRKINKLEEHYCNLRRTRGDGNCFYRAFIFAYLEHLLVSGDKGEADRFARVIQGWKPKLVESGIQELVFEDAMELLLEQVSNITNGSLGLEALEGAYREDLASNLVVMLLRMVVSAEIRRREDFFLPFIMGMYDDPPVSVDA